Protein AF-A0A0R3Q5T1-F1 (afdb_monomer_lite)

Secondary structure (DSSP, 8-state):
-EEEEEESSPPPTT-TT---------TTSTT-S-TT-----THHHHSS--------TT----EEEEEEEE----PPTT----EEEEEEEEETTEE-TT-EEEEETTEEEEESEEE----TT-SS----EEEEEE--TTS-S-EEEEEEEEE--SS-----PPPPSEEEEEEEEETTEEPPSEEEE---EEP--

Foldseek 3Di:
DKKFKDDQADQDPPQPLADDDDDCPDPPPPPDDCNDPPPPLCLVVPDDDPDDPPPDNPNRFPKMKMWPFKDQQPDDVPDFQFKKKKKAKAAPVGTDAQQKWDQDSVGIDTGRIDIFHTDHNHNIDGGRDMIIGTDDSPGDQWMKIKIFMFRDDPDPPPPDGDGGQKIWMDTQGDPNHGDDGTMDDIDIGGDDD

Sequence (193 aa):
LCIRVARIAPIEQTSSTLKKYVDPGPSHLWPRQPYAAAVLDLSNVIGESHGVKILTTDDIRNDLYVTLLQGDLHGGKGSDKNIEVRITVVDAKGIVENSIVVITADGIRWSTTYQSLVFYHDDKPKWNESIKVQIPENIDQNIHLRMTFHHKKTSDKTKQEKGPFALSFVRIMEDATLIRDGLHELLIYKVIV

Radius of gyration: 18.53 Å; chains: 1; bounding box: 40×44×55 Å

Organism: NCBI:txid42155

InterPro domains:
  IPR026791 Dedicator of cytokinesis [PTHR45653] (54-191)
  IPR027007 C2 DOCK-type domain [PF14429] (59-190)
  IPR027007 C2 DOCK-type domain [PS51650] (61-193)
  IPR035892 C2 domain superfamily [G3DSA:2.60.40.150] (61-192)
  IPR035892 C2 domain superfamily [SSF49562] (82-154)

pLDDT: mean 75.4, std 21.68, range [35.0, 98.31]

Structure (mmCIF, N/CA/C/O backbone):
data_AF-A0A0R3Q5T1-F1
#
_entry.id   AF-A0A0R3Q5T1-F1
#
loop_
_atom_site.group_PDB
_atom_site.id
_atom_site.type_symbol
_atom_site.label_atom_id
_atom_site.label_alt_id
_atom_site.label_comp_id
_atom_site.label_asym_id
_atom_site.label_entity_id
_atom_site.label_seq_id
_atom_site.pdbx_PDB_ins_code
_atom_site.Cartn_x
_atom_site.Cartn_y
_atom_site.Cartn_z
_atom_site.occupancy
_atom_site.B_iso_or_equiv
_atom_site.auth_seq_id
_atom_site.auth_comp_id
_atom_site.auth_asym_id
_atom_site.auth_atom_id
_atom_site.pdbx_PDB_model_num
ATOM 1 N N . LEU A 1 1 ? -0.670 -7.358 -7.544 1.00 95.31 1 LEU A N 1
ATOM 2 C CA . LEU A 1 1 ? 0.097 -6.985 -6.328 1.00 95.31 1 LEU A CA 1
ATOM 3 C C . LEU A 1 1 ? -0.347 -7.904 -5.201 1.00 95.31 1 LEU A C 1
ATOM 5 O O . LEU A 1 1 ? -1.544 -8.079 -5.050 1.00 95.31 1 LEU A O 1
ATOM 9 N N . CYS A 1 2 ? 0.565 -8.492 -4.434 1.00 96.31 2 CYS A N 1
ATOM 10 C CA . CYS A 1 2 ? 0.214 -9.320 -3.281 1.00 96.31 2 CYS A CA 1
ATOM 11 C C . CYS A 1 2 ? 0.600 -8.601 -1.985 1.00 96.31 2 CYS A C 1
ATOM 13 O O . CYS A 1 2 ? 1.738 -8.144 -1.840 1.00 96.31 2 CYS A O 1
ATOM 15 N N . ILE A 1 3 ? -0.347 -8.514 -1.053 1.00 96.88 3 ILE A N 1
ATOM 16 C CA . ILE A 1 3 ? -0.112 -8.028 0.307 1.00 96.88 3 ILE A CA 1
ATOM 17 C C . ILE A 1 3 ? -0.613 -9.053 1.323 1.00 96.88 3 ILE A C 1
ATOM 19 O O . ILE A 1 3 ? -1.448 -9.903 1.013 1.00 96.88 3 ILE A O 1
ATOM 23 N N . ARG A 1 4 ? -0.140 -8.942 2.561 1.00 95.00 4 ARG A N 1
ATOM 24 C CA . ARG A 1 4 ? -0.710 -9.643 3.712 1.00 95.00 4 ARG A CA 1
ATOM 25 C C . ARG A 1 4 ? -1.179 -8.633 4.739 1.00 95.00 4 ARG A C 1
ATOM 27 O O . ARG A 1 4 ? -0.460 -7.679 5.015 1.00 95.00 4 ARG A O 1
ATOM 34 N N . VAL A 1 5 ? -2.337 -8.885 5.327 1.00 91.75 5 VAL A N 1
ATOM 35 C CA . VAL A 1 5 ? -2.890 -8.073 6.407 1.00 91.75 5 VAL A CA 1
ATOM 36 C C . VAL A 1 5 ? -2.992 -8.898 7.686 1.00 91.75 5 VAL A C 1
ATOM 38 O O . VAL A 1 5 ? -3.346 -10.077 7.630 1.00 91.75 5 VAL A O 1
ATOM 41 N N . ALA A 1 6 ? -2.644 -8.292 8.820 1.00 86.06 6 ALA A N 1
ATOM 42 C CA . ALA A 1 6 ? -2.763 -8.901 10.140 1.00 86.06 6 ALA A CA 1
ATOM 43 C C . ALA A 1 6 ? -3.104 -7.860 11.218 1.00 86.06 6 ALA A C 1
ATOM 45 O O . ALA A 1 6 ? -2.533 -6.768 11.246 1.00 86.06 6 ALA A O 1
ATOM 46 N N . ARG A 1 7 ? -3.995 -8.223 12.143 1.00 77.31 7 ARG A N 1
ATOM 47 C CA . ARG A 1 7 ? -4.312 -7.462 13.363 1.00 77.31 7 ARG A CA 1
ATOM 48 C C . ARG A 1 7 ? -3.504 -7.992 14.552 1.00 77.31 7 ARG A C 1
ATOM 50 O O . ARG A 1 7 ? -3.293 -9.198 14.658 1.00 77.31 7 ARG A O 1
ATOM 57 N N . ILE A 1 8 ? -3.061 -7.107 15.452 1.00 56.69 8 ILE A N 1
ATOM 58 C CA . ILE A 1 8 ? -2.282 -7.499 16.649 1.00 56.69 8 ILE A CA 1
ATOM 59 C C . ILE A 1 8 ? -3.133 -7.622 17.922 1.00 56.69 8 ILE A C 1
ATOM 61 O O . ILE A 1 8 ? -2.746 -8.369 18.817 1.00 56.69 8 ILE A O 1
ATOM 65 N N . ALA A 1 9 ? -4.303 -6.983 18.004 1.00 49.00 9 ALA A N 1
ATOM 66 C CA . ALA A 1 9 ? -5.149 -7.042 19.198 1.00 49.00 9 ALA A CA 1
ATOM 67 C C . ALA A 1 9 ? -6.624 -7.350 18.872 1.00 49.00 9 ALA A C 1
ATOM 69 O O . ALA A 1 9 ? -7.106 -6.980 17.794 1.00 49.00 9 ALA A O 1
ATOM 70 N N . PRO A 1 10 ? -7.363 -8.013 19.786 1.00 43.28 10 PRO A N 1
ATOM 71 C CA . PRO A 1 10 ? -8.816 -8.094 19.706 1.00 43.28 10 PRO A CA 1
ATOM 72 C C . PRO A 1 10 ? -9.405 -6.682 19.769 1.00 43.28 10 PRO A C 1
ATOM 74 O O . PRO A 1 10 ? -9.108 -5.921 20.681 1.00 43.28 10 PRO A O 1
ATOM 77 N N . ILE A 1 11 ? -10.262 -6.338 18.812 1.00 48.59 11 ILE A N 1
ATOM 78 C CA . ILE A 1 11 ? -11.017 -5.081 18.836 1.00 48.59 11 ILE A CA 1
ATOM 79 C C . ILE A 1 11 ? -12.000 -5.139 20.022 1.00 48.59 11 ILE A C 1
ATOM 81 O O . ILE A 1 11 ? -12.820 -6.069 20.102 1.00 48.59 11 ILE A O 1
ATOM 85 N N . GLU A 1 12 ? -11.926 -4.180 20.953 1.00 45.09 12 GLU A N 1
ATOM 86 C CA . GLU A 1 12 ? -12.869 -4.096 22.077 1.00 45.09 12 GLU A CA 1
ATOM 87 C C . GLU A 1 12 ? -14.323 -3.910 21.607 1.00 45.09 12 GLU A C 1
ATOM 89 O O . GLU A 1 12 ? -14.601 -3.385 20.531 1.00 45.09 12 GLU A O 1
ATOM 94 N N . GLN A 1 13 ? -15.278 -4.355 22.436 1.00 41.34 13 GLN A N 1
ATOM 95 C CA . GLN A 1 13 ? -16.728 -4.222 22.195 1.00 41.34 13 GLN A CA 1
ATOM 96 C C . GLN A 1 13 ? -17.220 -2.763 22.173 1.00 41.34 13 GLN A C 1
ATOM 98 O O . GLN A 1 13 ? -18.316 -2.504 21.685 1.00 41.34 13 GLN A O 1
ATOM 103 N N . THR A 1 14 ? -16.420 -1.841 22.700 1.00 42.59 14 THR A N 1
ATOM 104 C CA . THR A 1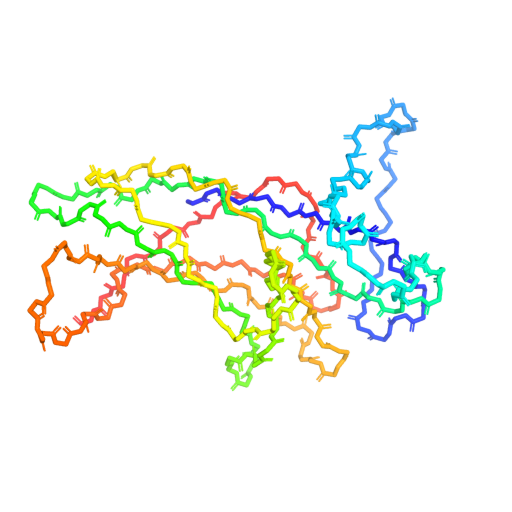 14 ? -16.712 -0.416 22.905 1.00 42.59 14 THR A CA 1
ATOM 105 C C . THR A 1 14 ? -16.088 0.487 21.841 1.00 42.59 14 THR A C 1
ATOM 107 O O . THR A 1 14 ? -16.340 1.690 21.865 1.00 42.59 14 THR A O 1
ATOM 110 N N . SER A 1 15 ? -15.297 -0.059 20.904 1.00 46.16 15 SER A N 1
ATOM 111 C CA . SER A 1 15 ? -14.701 0.733 19.824 1.00 46.16 15 SER A CA 1
ATOM 112 C C . SER A 1 15 ? -15.804 1.353 18.968 1.00 46.16 15 SER A C 1
ATOM 114 O O . SER A 1 15 ? -16.527 0.656 18.255 1.00 46.16 15 SER A O 1
ATOM 116 N N . SER A 1 16 ? -15.931 2.679 19.029 1.00 47.56 16 SER A N 1
ATOM 117 C CA . SER A 1 16 ? -16.881 3.445 18.213 1.00 47.56 16 SER A CA 1
ATOM 118 C C . SER A 1 16 ? -16.559 3.363 16.718 1.00 47.56 16 SER A C 1
ATOM 120 O O . SER A 1 16 ? -17.421 3.631 15.880 1.00 47.56 16 SER A O 1
ATOM 122 N N . THR A 1 17 ? -15.327 2.968 16.383 1.00 46.38 17 THR A N 1
ATOM 123 C CA . THR A 1 17 ? -14.816 2.885 15.018 1.00 46.38 17 THR A CA 1
ATOM 124 C C . THR A 1 17 ? -15.169 1.562 14.329 1.00 46.38 17 THR A C 1
ATOM 126 O O . THR A 1 17 ? -15.125 1.522 13.103 1.00 46.38 17 THR A O 1
ATOM 129 N N . LEU A 1 18 ? -15.502 0.478 15.058 1.00 53.12 18 LEU A N 1
ATOM 130 C CA . LEU A 1 18 ? -15.552 -0.878 14.485 1.00 53.12 18 LEU A CA 1
ATOM 131 C C . LEU A 1 18 ? -16.762 -1.737 14.905 1.00 53.12 18 LEU A C 1
ATOM 133 O O . LEU A 1 18 ? -17.022 -1.947 16.086 1.00 53.12 18 LEU A O 1
ATOM 137 N N . LYS A 1 19 ? -17.452 -2.346 13.929 1.00 47.81 19 LYS A N 1
ATOM 138 C CA . LYS A 1 19 ? -18.451 -3.409 14.132 1.00 47.81 19 LYS A CA 1
ATOM 139 C C . LYS A 1 19 ? -17.784 -4.785 14.030 1.00 47.81 19 LYS A C 1
ATOM 141 O O . LYS A 1 19 ? -17.039 -5.072 13.096 1.00 47.81 19 LYS A O 1
ATOM 146 N N . LYS A 1 20 ? -18.050 -5.665 15.002 1.00 48.12 20 LYS A N 1
ATOM 147 C CA . LYS A 1 20 ? -17.452 -7.010 15.060 1.00 48.12 20 LYS A CA 1
ATOM 148 C C . LYS A 1 20 ? -17.993 -7.925 13.960 1.00 48.12 20 LYS A C 1
ATOM 150 O O . LYS A 1 20 ? -19.198 -8.133 13.877 1.00 48.12 20 LYS A O 1
ATOM 155 N N . TYR A 1 21 ? -17.089 -8.585 13.234 1.00 41.19 21 TYR A N 1
ATOM 156 C CA . TYR A 1 21 ? -17.367 -9.883 12.620 1.00 41.19 21 TYR A CA 1
ATOM 157 C C . TYR A 1 21 ? -16.774 -10.960 13.533 1.00 41.19 21 TYR A C 1
ATOM 159 O O . TYR A 1 21 ? -15.555 -11.059 13.681 1.00 41.19 21 TYR A O 1
ATOM 167 N N . VAL A 1 22 ? -17.638 -11.717 14.209 1.00 41.19 22 VAL A N 1
ATOM 168 C CA . VAL A 1 22 ? -17.238 -12.938 14.913 1.00 41.19 22 VAL A CA 1
ATOM 169 C C . VAL A 1 22 ? -17.210 -14.029 13.854 1.00 41.19 22 VAL A C 1
ATOM 171 O O . VAL A 1 22 ? -18.263 -14.442 13.384 1.00 41.19 22 VAL A O 1
ATOM 174 N N . ASP A 1 23 ? -16.020 -14.448 13.437 1.00 43.72 23 ASP A N 1
ATOM 175 C CA . ASP A 1 23 ? -15.869 -15.618 12.575 1.00 43.72 23 ASP A CA 1
ATOM 176 C C . ASP A 1 23 ? -15.795 -16.859 13.483 1.00 43.72 23 ASP A C 1
ATOM 178 O O . ASP A 1 23 ? -14.831 -16.984 14.248 1.00 43.72 23 ASP A O 1
ATOM 182 N N . PRO A 1 24 ? -16.795 -17.763 13.488 1.00 41.06 24 PRO A N 1
ATOM 183 C CA . PRO A 1 24 ? -16.724 -19.013 14.234 1.00 41.06 24 PRO A CA 1
ATOM 184 C C . PRO A 1 24 ? -15.823 -19.995 13.470 1.00 41.06 24 PRO A C 1
ATOM 186 O O . PRO A 1 24 ? -16.269 -21.017 12.951 1.00 41.06 24 PRO A O 1
ATOM 189 N N . GLY A 1 25 ? -14.536 -19.666 13.356 1.00 46.16 25 GLY A N 1
ATOM 190 C CA . GLY A 1 25 ? -13.543 -20.544 12.752 1.00 46.16 25 GLY A CA 1
ATOM 191 C C . GLY A 1 25 ? -13.378 -21.831 13.577 1.00 46.16 25 GLY A C 1
ATOM 192 O O . GLY A 1 25 ? -13.433 -21.781 14.810 1.00 46.16 25 GLY A O 1
ATOM 193 N N . PRO A 1 26 ? -13.163 -22.993 12.934 1.00 42.75 26 PRO A N 1
ATOM 194 C CA . PRO A 1 26 ? -13.153 -24.286 13.608 1.00 42.75 26 PRO A CA 1
ATOM 195 C C . PRO A 1 26 ? -12.080 -24.352 14.705 1.00 42.75 26 PRO A C 1
ATOM 197 O O . PRO A 1 26 ? -10.924 -23.975 14.504 1.00 42.75 26 PRO A O 1
ATOM 200 N N . SER A 1 27 ? -12.472 -24.887 15.862 1.00 50.00 27 SER A N 1
ATOM 201 C CA . SER A 1 27 ? -11.716 -24.918 17.126 1.00 50.00 27 SER A CA 1
ATOM 202 C C . SER A 1 27 ? -10.343 -25.606 17.068 1.00 50.00 27 SER A C 1
ATOM 204 O O . SER A 1 27 ? -9.550 -25.462 17.992 1.00 50.00 27 SER A O 1
ATOM 206 N N . HIS A 1 28 ? -10.027 -26.329 15.990 1.00 49.62 28 HIS A N 1
ATOM 207 C CA . HIS A 1 28 ? -8.789 -27.104 15.854 1.00 49.62 28 HIS A CA 1
ATOM 208 C C . HIS A 1 28 ? -7.648 -26.377 15.111 1.00 49.62 28 HIS A C 1
ATOM 210 O O . HIS A 1 28 ? -6.563 -26.938 14.981 1.00 49.62 28 HIS A O 1
ATOM 216 N N . LEU A 1 29 ? -7.856 -25.143 14.631 1.00 43.41 29 LEU A N 1
ATOM 217 C CA . LEU A 1 29 ? -6.815 -24.324 13.970 1.00 43.41 29 LEU A CA 1
ATOM 218 C C . LEU A 1 29 ? -6.276 -23.181 14.851 1.00 43.41 29 LEU A C 1
ATOM 220 O O . LEU A 1 29 ? -5.526 -22.317 14.392 1.00 43.41 29 LEU A O 1
ATOM 224 N N . TRP A 1 30 ? -6.642 -23.193 16.131 1.00 44.91 30 TRP A N 1
ATOM 225 C CA . TRP A 1 30 ? -6.243 -22.221 17.142 1.00 44.91 30 TRP A CA 1
ATOM 226 C C . TRP A 1 30 ? -4.915 -22.665 17.791 1.00 44.91 30 TRP A C 1
ATOM 228 O O . TRP A 1 30 ? -4.904 -22.990 18.975 1.00 44.91 30 TRP A O 1
ATOM 238 N N . PRO A 1 31 ? -3.811 -22.853 17.036 1.00 43.84 31 PRO A N 1
ATOM 239 C CA . PRO A 1 31 ? -2.733 -21.867 17.151 1.00 43.84 31 PRO A CA 1
ATOM 240 C C . PRO A 1 31 ? -1.800 -21.869 15.922 1.00 43.84 31 PRO A C 1
ATOM 242 O O . PRO A 1 31 ? -0.731 -22.479 15.938 1.00 43.84 31 PRO A O 1
ATOM 245 N N . ARG A 1 32 ? -2.164 -21.188 14.832 1.00 35.00 32 ARG A N 1
ATOM 246 C CA . ARG A 1 32 ? -1.185 -20.801 13.788 1.00 35.00 32 ARG A CA 1
ATOM 247 C C . ARG A 1 32 ? -1.351 -19.378 13.273 1.00 35.00 32 ARG A C 1
ATOM 249 O O . ARG A 1 32 ? -0.799 -19.029 12.234 1.00 35.00 32 ARG A O 1
ATOM 256 N N . GLN A 1 33 ? -2.055 -18.533 14.016 1.00 35.25 33 GLN A N 1
ATOM 257 C CA . GLN A 1 33 ? -1.860 -17.101 13.860 1.00 35.25 33 GLN A CA 1
ATOM 258 C C . GLN A 1 33 ? -0.560 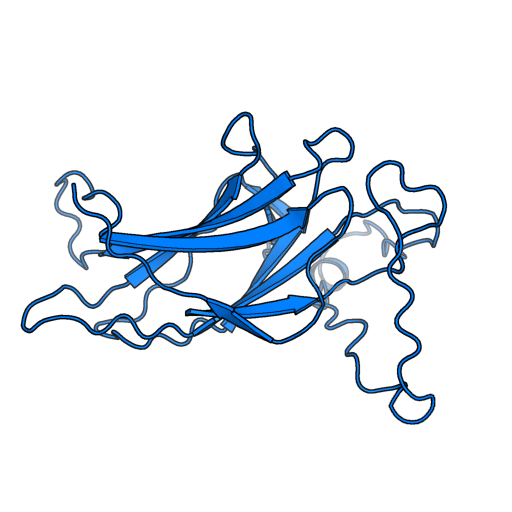-16.749 14.587 1.00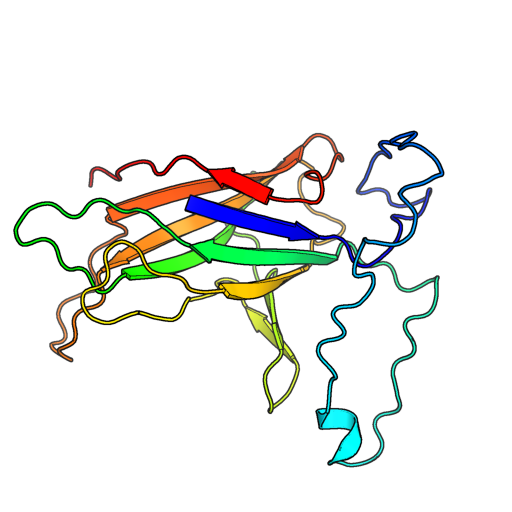 35.25 33 GLN A C 1
ATOM 260 O O . GLN A 1 33 ? -0.468 -17.022 15.785 1.00 35.25 33 GLN A O 1
ATOM 265 N N . PRO A 1 34 ? 0.458 -16.187 13.912 1.00 35.06 34 PRO A N 1
ATOM 266 C CA . PRO A 1 34 ? 1.566 -15.546 14.595 1.00 35.06 34 PRO A CA 1
ATOM 267 C C . PRO A 1 34 ? 1.013 -14.272 15.242 1.00 35.06 34 PRO A C 1
ATOM 269 O O . PRO A 1 34 ? 1.230 -13.163 14.761 1.00 35.06 34 PRO A O 1
ATOM 272 N N . TYR A 1 35 ? 0.238 -14.433 16.316 1.00 38.22 35 TYR A N 1
ATOM 273 C CA . TYR A 1 35 ? 0.082 -13.391 17.310 1.00 38.22 35 TYR A CA 1
ATOM 274 C C . TYR A 1 35 ? 1.504 -13.081 17.758 1.00 38.22 35 TYR A C 1
ATOM 276 O O . TYR A 1 35 ? 2.180 -13.942 18.312 1.00 38.22 35 TYR A O 1
ATOM 284 N N . ALA A 1 36 ? 1.980 -11.894 17.407 1.00 39.53 36 ALA A N 1
ATOM 285 C CA . ALA A 1 36 ? 3.363 -11.481 17.562 1.00 39.53 36 ALA A CA 1
ATOM 286 C C . ALA A 1 36 ? 4.363 -12.222 16.648 1.00 39.53 36 ALA A C 1
ATOM 288 O O . ALA A 1 36 ? 5.231 -12.966 17.097 1.00 39.53 36 ALA A O 1
ATOM 289 N N . ALA A 1 37 ? 4.436 -11.803 15.381 1.00 37.16 37 ALA A N 1
ATOM 290 C CA . ALA A 1 37 ? 5.745 -11.295 14.977 1.00 37.16 37 ALA A CA 1
ATOM 291 C C . ALA A 1 37 ? 5.987 -10.037 15.824 1.00 37.16 37 ALA A C 1
ATOM 293 O O . ALA A 1 37 ? 5.689 -8.921 15.403 1.00 37.16 37 ALA A O 1
ATOM 294 N N . ALA A 1 38 ? 6.430 -10.227 17.070 1.00 39.19 38 ALA A N 1
ATOM 295 C CA . ALA A 1 38 ? 7.123 -9.165 17.759 1.00 39.19 38 ALA A CA 1
ATOM 296 C C . ALA A 1 38 ? 8.294 -8.854 16.835 1.00 39.19 38 ALA A C 1
ATOM 298 O O . ALA A 1 38 ? 9.212 -9.660 16.686 1.00 39.19 38 ALA A O 1
ATOM 299 N N . VAL A 1 39 ? 8.246 -7.708 16.160 1.00 39.47 39 VAL A N 1
ATOM 300 C CA . VAL A 1 39 ? 9.502 -7.026 15.894 1.00 39.47 39 VAL A CA 1
ATOM 301 C C . VAL A 1 39 ? 10.074 -6.854 17.292 1.00 39.47 39 VAL A C 1
ATOM 303 O O . VAL A 1 39 ? 9.514 -6.107 18.093 1.00 39.47 39 VAL A O 1
ATOM 306 N N . LEU A 1 40 ? 11.053 -7.693 17.641 1.00 42.28 40 LEU A N 1
ATOM 307 C CA . LEU A 1 40 ? 11.789 -7.551 18.883 1.00 42.28 40 LEU A CA 1
ATOM 308 C C . LEU A 1 40 ? 12.388 -6.158 18.809 1.00 42.28 40 LEU A C 1
ATOM 310 O O . LEU A 1 40 ? 13.319 -5.907 18.046 1.00 42.28 40 LEU A O 1
ATOM 314 N N . ASP A 1 41 ? 11.775 -5.246 19.549 1.00 43.28 41 ASP A N 1
ATOM 315 C CA . ASP A 1 41 ? 12.302 -3.926 19.793 1.00 43.28 41 ASP A CA 1
ATOM 316 C C . ASP A 1 41 ? 13.548 -4.099 20.667 1.00 43.28 41 ASP A C 1
ATOM 318 O O . ASP A 1 41 ? 13.501 -4.049 21.897 1.00 43.28 41 ASP A O 1
ATOM 322 N N . LEU A 1 42 ? 14.665 -4.421 20.011 1.00 39.47 42 LEU A N 1
ATOM 323 C CA . LEU A 1 42 ? 15.967 -4.561 20.650 1.00 39.47 42 LEU A CA 1
ATOM 324 C C . LEU A 1 42 ? 16.527 -3.200 21.082 1.00 39.47 42 LEU A C 1
ATOM 326 O O . LEU A 1 42 ? 17.516 -3.179 21.807 1.00 39.47 42 LEU A O 1
ATOM 330 N N . SER A 1 43 ? 15.886 -2.077 20.729 1.00 45.12 43 SER A N 1
ATOM 331 C CA . SER A 1 43 ? 16.230 -0.748 21.261 1.00 45.12 43 SER A CA 1
ATOM 332 C C . SER A 1 43 ? 16.159 -0.736 22.791 1.00 45.12 43 SER A C 1
ATOM 334 O O . SER A 1 43 ? 17.002 -0.132 23.446 1.00 45.12 43 SER A O 1
ATOM 336 N N . ASN A 1 44 ? 15.232 -1.510 23.366 1.00 42.66 44 ASN A N 1
ATOM 337 C CA . ASN A 1 44 ? 15.069 -1.660 24.815 1.00 42.66 44 ASN A CA 1
ATOM 338 C C . ASN A 1 44 ? 16.158 -2.525 25.477 1.00 42.66 44 ASN A C 1
ATOM 340 O O . ASN A 1 44 ? 16.210 -2.613 26.702 1.00 42.66 44 ASN A O 1
ATOM 344 N N . VAL A 1 45 ? 17.010 -3.196 24.692 1.00 43.31 45 VAL A N 1
ATOM 345 C CA . VAL A 1 45 ? 18.111 -4.034 25.198 1.00 43.31 45 VAL A CA 1
ATOM 346 C C . VAL A 1 45 ? 19.425 -3.247 25.281 1.00 43.31 45 VAL A C 1
ATOM 348 O O . VAL A 1 45 ? 20.316 -3.652 26.024 1.00 43.31 45 VAL A O 1
ATOM 351 N N . ILE A 1 46 ? 19.564 -2.122 24.562 1.00 44.94 46 ILE A N 1
ATOM 352 C CA . ILE A 1 46 ? 20.869 -1.450 24.382 1.00 44.94 46 ILE A CA 1
ATOM 353 C C . ILE A 1 46 ? 20.871 0.049 24.751 1.00 44.94 46 ILE A C 1
ATOM 355 O O . ILE A 1 46 ? 21.876 0.722 24.545 1.00 44.94 46 ILE A O 1
ATOM 359 N N . GLY A 1 47 ? 19.819 0.602 25.356 1.00 38.66 47 GLY A N 1
ATOM 360 C CA . GLY A 1 47 ? 19.844 2.006 25.781 1.00 38.66 47 GLY A CA 1
ATOM 361 C C . GLY A 1 47 ? 18.861 2.317 26.899 1.00 38.66 47 GLY A C 1
ATOM 362 O O . GLY A 1 47 ? 17.682 2.020 26.780 1.00 38.66 47 GLY A O 1
ATOM 363 N N . GLU A 1 48 ? 19.394 2.872 27.988 1.00 40.72 48 GLU A N 1
ATOM 364 C CA . GLU A 1 48 ? 18.734 3.527 29.128 1.00 40.72 48 GLU A CA 1
ATOM 365 C C . GLU A 1 48 ? 17.196 3.432 29.225 1.00 40.72 48 GLU A C 1
ATOM 367 O O . GLU A 1 48 ? 16.450 4.174 28.596 1.00 40.72 48 GLU A O 1
ATOM 372 N N . SER A 1 49 ? 16.747 2.531 30.108 1.00 45.44 49 SER A N 1
ATOM 373 C CA . SER A 1 49 ? 15.578 2.631 31.003 1.00 45.44 49 SER A CA 1
ATOM 374 C C . SER A 1 49 ? 14.371 3.499 30.598 1.00 45.44 49 SER A C 1
ATOM 376 O O . SER A 1 49 ? 13.821 4.215 31.436 1.00 45.44 49 SER A O 1
ATOM 378 N N . HIS A 1 50 ? 13.859 3.366 29.380 1.00 42.41 50 HIS A N 1
ATOM 379 C CA . HIS A 1 50 ? 12.441 3.597 29.118 1.00 42.41 50 HIS A CA 1
ATOM 380 C C . HIS A 1 50 ? 11.770 2.225 29.102 1.00 42.41 50 HIS A C 1
ATOM 382 O O . HIS A 1 50 ? 11.965 1.431 28.191 1.00 42.41 50 HIS A O 1
ATOM 388 N N . GLY A 1 51 ? 11.103 1.902 30.214 1.00 39.56 51 GLY A N 1
ATOM 389 C CA . GLY A 1 51 ? 10.649 0.554 30.543 1.00 39.56 51 GLY A CA 1
ATOM 390 C C . GLY A 1 51 ? 9.880 -0.144 29.424 1.00 39.56 51 GLY A C 1
ATOM 391 O O . GLY A 1 51 ? 9.192 0.489 28.627 1.00 39.56 51 GLY A O 1
ATOM 392 N N . VAL A 1 52 ? 9.972 -1.477 29.420 1.00 40.69 52 VAL A N 1
ATOM 393 C CA . VAL A 1 52 ? 9.125 -2.380 28.634 1.00 40.69 52 VAL A CA 1
ATOM 394 C C . VAL A 1 52 ? 7.681 -1.871 28.680 1.00 40.69 52 VAL A C 1
ATOM 396 O O . VAL A 1 52 ? 7.015 -2.008 29.708 1.00 40.69 52 VAL A O 1
ATOM 399 N N . LYS A 1 53 ? 7.179 -1.277 27.586 1.00 39.50 53 LYS A N 1
ATOM 400 C CA . LYS A 1 53 ? 5.748 -0.977 27.476 1.00 39.50 53 LYS A CA 1
ATOM 401 C C . LYS A 1 53 ? 5.039 -2.305 27.254 1.00 39.50 53 LYS A C 1
ATOM 403 O O . LYS A 1 53 ? 4.851 -2.754 26.125 1.00 39.50 53 LYS A O 1
ATOM 408 N N . ILE A 1 54 ? 4.677 -2.949 28.359 1.00 45.22 54 ILE A N 1
ATOM 409 C CA . ILE A 1 54 ? 3.716 -4.045 28.357 1.00 45.22 54 ILE A CA 1
ATOM 410 C C . ILE A 1 54 ? 2.448 -3.466 27.731 1.00 45.22 54 ILE A C 1
ATOM 412 O O . ILE A 1 54 ? 1.904 -2.480 28.227 1.00 45.22 54 ILE A O 1
ATOM 416 N N . LEU A 1 55 ? 2.019 -4.025 26.601 1.00 43.25 55 LEU A N 1
ATOM 417 C CA . LEU A 1 55 ? 0.745 -3.654 26.002 1.00 43.25 55 LEU A CA 1
ATOM 418 C C . LEU A 1 55 ? -0.341 -4.138 26.966 1.00 43.25 55 LEU A C 1
ATOM 420 O O . LEU A 1 55 ? -0.584 -5.339 27.072 1.00 43.25 55 LEU A O 1
ATOM 424 N N . THR A 1 56 ? -0.913 -3.220 27.738 1.00 45.41 56 THR A N 1
ATOM 425 C CA . THR A 1 56 ? -2.044 -3.518 28.614 1.00 45.41 56 THR A CA 1
ATOM 426 C C . THR A 1 56 ? -3.295 -3.715 27.761 1.00 45.41 56 THR A C 1
ATOM 428 O O . THR A 1 56 ? -3.399 -3.190 26.653 1.00 45.41 56 THR A O 1
ATOM 431 N N . THR A 1 57 ? -4.248 -4.499 28.260 1.00 43.88 57 THR A N 1
ATOM 432 C CA . THR A 1 57 ? -5.523 -4.804 27.583 1.00 43.88 57 THR A CA 1
ATOM 433 C C . THR A 1 57 ? -6.364 -3.568 27.260 1.00 43.88 57 THR A C 1
ATOM 435 O O . THR A 1 57 ? -7.253 -3.654 26.424 1.00 43.88 57 THR A O 1
ATOM 438 N N . ASP A 1 58 ? -6.034 -2.432 27.875 1.00 39.62 58 ASP A N 1
ATOM 439 C CA . ASP A 1 58 ? -6.772 -1.169 27.802 1.00 39.62 58 ASP A CA 1
ATOM 440 C C . ASP A 1 58 ? -6.180 -0.194 26.760 1.00 39.62 58 ASP A C 1
ATOM 442 O O . ASP A 1 58 ? -6.640 0.936 26.606 1.00 39.62 58 ASP A O 1
ATOM 446 N N . ASP A 1 59 ? -5.116 -0.596 26.059 1.00 47.16 59 ASP A N 1
ATOM 447 C CA . ASP A 1 59 ? -4.389 0.250 25.110 1.00 47.16 59 ASP A CA 1
ATOM 448 C C . ASP A 1 59 ? -5.123 0.225 23.748 1.00 47.16 59 ASP A C 1
ATOM 450 O O . ASP A 1 59 ? -4.838 -0.605 22.880 1.00 47.16 59 ASP A O 1
ATOM 454 N N . ILE A 1 60 ? -6.104 1.121 23.585 1.00 47.56 60 ILE A N 1
ATOM 455 C CA . ILE A 1 60 ? -6.947 1.292 22.385 1.00 47.56 60 ILE A CA 1
ATOM 456 C C . ILE A 1 60 ? -6.060 1.432 21.144 1.00 47.56 60 ILE A C 1
ATOM 458 O O . ILE A 1 60 ? -5.426 2.466 20.930 1.00 47.56 60 ILE A O 1
ATOM 462 N N . ARG A 1 61 ? -5.981 0.393 20.306 1.00 60.00 61 ARG A N 1
ATOM 463 C CA . ARG A 1 61 ? -5.175 0.444 19.081 1.00 60.00 61 ARG A CA 1
ATOM 464 C C . ARG A 1 61 ? -5.879 -0.211 17.910 1.00 60.00 61 ARG A C 1
ATOM 466 O O . ARG A 1 61 ? -5.858 -1.430 17.750 1.00 60.00 61 ARG A O 1
ATOM 473 N N . ASN A 1 62 ? -6.417 0.628 17.027 1.00 72.12 62 ASN A N 1
ATOM 474 C CA . ASN A 1 62 ? -6.801 0.240 15.671 1.00 72.12 62 ASN A CA 1
ATOM 475 C C . ASN A 1 62 ? -5.538 0.128 14.787 1.00 72.12 62 ASN A C 1
ATOM 477 O O . ASN A 1 62 ? -5.393 0.827 13.782 1.00 72.12 62 ASN A O 1
ATOM 481 N N . ASP A 1 63 ? -4.595 -0.722 15.203 1.00 81.12 63 ASP A N 1
ATOM 482 C CA . ASP A 1 63 ? -3.349 -0.978 14.483 1.00 81.12 63 ASP A CA 1
ATOM 483 C C . ASP A 1 63 ? -3.564 -2.117 13.475 1.00 81.12 63 ASP A C 1
ATOM 485 O O . ASP A 1 63 ? -3.960 -3.232 13.831 1.00 81.12 63 ASP A O 1
ATOM 489 N N . LEU A 1 64 ? -3.251 -1.848 12.210 1.00 87.25 64 LEU A N 1
ATOM 490 C CA . LEU A 1 64 ? -3.281 -2.813 11.120 1.00 87.25 64 LEU A CA 1
ATOM 491 C C . LEU A 1 64 ? -1.867 -3.008 10.581 1.00 87.25 64 LEU A C 1
ATOM 493 O O . LEU A 1 64 ? -1.222 -2.055 10.151 1.00 87.25 64 LEU A O 1
ATOM 497 N N . TYR A 1 65 ? -1.379 -4.242 10.558 1.00 90.38 65 TYR A N 1
ATOM 498 C CA . TYR A 1 65 ? -0.101 -4.549 9.930 1.00 90.38 65 TYR A CA 1
ATOM 499 C C . TYR A 1 65 ? -0.334 -4.946 8.485 1.00 90.38 65 TYR A C 1
ATOM 501 O O . TYR A 1 65 ? -1.148 -5.822 8.190 1.00 90.38 65 TYR A O 1
ATOM 509 N N . VAL A 1 66 ? 0.412 -4.309 7.588 1.00 93.56 66 VAL A N 1
ATOM 510 C CA . VAL A 1 66 ? 0.381 -4.599 6.159 1.00 93.56 66 VAL A CA 1
ATOM 511 C C . VAL A 1 66 ? 1.781 -4.989 5.720 1.00 93.56 66 VAL A C 1
ATOM 513 O O . VAL A 1 66 ? 2.714 -4.197 5.818 1.00 93.56 66 VAL A O 1
ATOM 516 N N . THR A 1 67 ? 1.932 -6.209 5.213 1.00 95.31 67 THR A N 1
ATOM 517 C CA . THR A 1 67 ? 3.153 -6.639 4.531 1.00 95.31 67 THR A CA 1
ATOM 518 C C . THR A 1 67 ? 2.971 -6.483 3.025 1.00 95.31 67 THR A C 1
ATOM 520 O O . THR A 1 67 ? 2.132 -7.160 2.428 1.00 95.31 67 THR A O 1
ATOM 523 N N . LEU A 1 68 ? 3.786 -5.637 2.401 1.00 97.19 68 LEU A N 1
ATOM 524 C CA . LEU A 1 68 ? 3.988 -5.578 0.959 1.00 97.19 68 LEU A CA 1
ATOM 525 C C . LEU A 1 68 ? 4.851 -6.778 0.545 1.00 97.19 68 LEU A C 1
ATOM 527 O O . LEU A 1 68 ? 6.050 -6.798 0.807 1.00 97.19 68 LEU A O 1
ATOM 531 N N . LEU A 1 69 ? 4.248 -7.802 -0.066 1.00 96.88 69 LEU A N 1
ATOM 532 C CA . LEU A 1 69 ? 4.957 -9.047 -0.377 1.00 96.88 69 LEU A CA 1
ATOM 533 C C . LEU A 1 69 ? 5.689 -8.954 -1.712 1.00 96.88 69 LEU A C 1
ATOM 535 O O . LEU A 1 69 ? 6.916 -8.938 -1.747 1.00 96.88 69 LEU A O 1
ATOM 539 N N . GLN A 1 70 ? 4.934 -8.902 -2.809 1.00 96.50 70 GLN A N 1
ATOM 540 C CA . GLN A 1 70 ? 5.488 -8.942 -4.160 1.00 96.50 70 GLN A CA 1
ATOM 541 C C . GLN A 1 70 ? 4.549 -8.320 -5.194 1.00 96.50 70 GLN A C 1
ATOM 543 O O . GLN A 1 70 ? 3.330 -8.258 -5.000 1.00 96.50 70 GLN A O 1
ATOM 548 N N . GLY A 1 71 ? 5.114 -7.878 -6.312 1.00 95.06 71 GLY A N 1
ATOM 549 C CA . GLY A 1 71 ? 4.386 -7.327 -7.452 1.00 95.06 71 GLY A CA 1
ATOM 550 C C . GLY A 1 71 ? 4.687 -8.108 -8.722 1.00 95.06 71 GLY A C 1
ATOM 551 O O . GLY A 1 71 ? 5.753 -8.690 -8.839 1.00 95.06 71 GLY A O 1
ATOM 552 N N . ASP A 1 72 ? 3.752 -8.104 -9.669 1.00 93.44 72 ASP A N 1
ATOM 553 C CA . ASP A 1 72 ? 4.030 -8.455 -11.063 1.00 93.44 72 ASP A CA 1
ATOM 554 C C . ASP A 1 72 ? 3.536 -7.281 -11.901 1.00 93.44 72 ASP A C 1
ATOM 556 O O . ASP A 1 72 ? 2.334 -7.010 -11.956 1.00 93.44 72 ASP A O 1
ATOM 560 N N . LEU A 1 73 ? 4.478 -6.498 -12.418 1.00 89.19 73 LEU A N 1
ATOM 561 C CA . LEU A 1 73 ? 4.203 -5.206 -13.044 1.00 89.19 73 LEU A CA 1
ATOM 562 C C . LEU A 1 73 ? 4.425 -5.229 -14.556 1.00 89.19 73 LEU A C 1
ATOM 564 O O . LEU A 1 73 ? 4.357 -4.166 -15.168 1.00 89.19 73 LEU A O 1
ATOM 568 N N . HIS A 1 74 ? 4.660 -6.425 -15.127 1.00 77.62 74 HIS A N 1
ATOM 569 C CA . HIS A 1 74 ? 4.828 -6.711 -16.556 1.00 77.62 74 HIS A CA 1
ATOM 570 C C . HIS A 1 74 ? 5.322 -5.496 -17.354 1.00 77.62 74 HIS A C 1
ATOM 572 O O . HIS A 1 74 ? 4.561 -4.816 -18.047 1.00 77.62 74 HIS A O 1
ATOM 578 N N . GLY A 1 75 ? 6.616 -5.204 -17.234 1.00 66.25 75 GLY A N 1
ATOM 579 C CA . GLY A 1 75 ? 7.236 -4.117 -17.977 1.00 66.25 75 GLY A CA 1
ATOM 580 C C . GLY A 1 75 ? 7.237 -4.394 -19.482 1.00 66.25 75 GLY A C 1
ATOM 581 O O . GLY A 1 75 ? 7.643 -5.468 -19.930 1.00 66.25 75 GLY A O 1
ATOM 582 N N . GLY A 1 76 ? 6.806 -3.421 -20.288 1.00 64.75 76 GLY A N 1
ATOM 583 C CA . GLY A 1 76 ? 7.024 -3.465 -21.734 1.00 64.75 76 GLY A CA 1
ATOM 584 C C . GLY A 1 76 ? 8.520 -3.434 -22.071 1.00 64.75 76 GLY A C 1
ATOM 585 O O . GLY A 1 76 ? 9.354 -3.008 -21.271 1.00 64.75 76 GLY A O 1
ATOM 586 N N . LYS A 1 77 ? 8.898 -3.854 -23.282 1.00 68.88 77 LYS A N 1
ATOM 587 C CA . LYS A 1 77 ? 10.298 -3.781 -23.730 1.00 68.88 77 LYS A CA 1
ATOM 588 C C . LYS A 1 77 ? 10.799 -2.328 -23.642 1.00 68.88 77 LYS A C 1
ATOM 590 O O . LYS A 1 77 ? 10.278 -1.458 -24.331 1.00 68.88 77 LYS A O 1
ATOM 595 N N . GLY A 1 78 ? 11.801 -2.079 -22.796 1.00 67.50 78 GLY A N 1
ATOM 596 C CA . GLY A 1 78 ? 12.371 -0.745 -22.566 1.00 67.50 78 GLY A CA 1
ATOM 597 C C . GLY A 1 78 ? 11.724 0.078 -21.443 1.00 67.50 78 GLY A C 1
ATOM 598 O O . GLY A 1 78 ? 12.122 1.226 -21.256 1.00 67.50 78 GLY A O 1
ATOM 599 N N . SER A 1 79 ? 10.760 -0.466 -20.688 1.00 71.31 79 SER A N 1
ATOM 600 C CA . SER A 1 79 ? 10.285 0.184 -19.459 1.00 71.31 79 SER A CA 1
ATOM 601 C C . SER A 1 79 ? 11.354 0.133 -18.369 1.00 71.31 79 SER A C 1
ATOM 603 O O . SER A 1 79 ? 12.074 -0.858 -18.250 1.00 71.31 79 SER A O 1
ATOM 605 N N . ASP A 1 80 ? 11.425 1.179 -17.546 1.00 78.44 80 ASP A N 1
ATOM 606 C CA . ASP A 1 80 ? 12.248 1.163 -16.338 1.00 78.44 80 ASP A CA 1
ATOM 607 C C . ASP A 1 80 ? 11.698 0.098 -15.376 1.00 78.44 80 ASP A C 1
ATOM 609 O O . ASP A 1 80 ? 10.487 -0.025 -15.191 1.00 78.44 80 ASP A O 1
ATOM 613 N N . LYS A 1 81 ? 12.585 -0.713 -14.809 1.00 88.31 81 LYS A N 1
ATOM 614 C CA . LYS A 1 81 ? 12.238 -1.832 -13.926 1.00 88.31 81 LYS A CA 1
ATOM 615 C C . LYS A 1 81 ? 12.672 -1.581 -12.483 1.00 88.31 81 LYS A C 1
ATOM 617 O O . LYS A 1 81 ? 12.591 -2.462 -11.646 1.00 88.31 81 LYS A O 1
ATOM 622 N N . ASN A 1 82 ? 13.120 -0.370 -12.179 1.00 92.06 82 ASN A N 1
ATOM 623 C CA . ASN A 1 82 ? 13.402 0.060 -10.820 1.00 92.06 82 ASN A CA 1
ATOM 624 C C . ASN A 1 82 ? 12.112 0.634 -10.230 1.00 92.06 82 ASN A C 1
ATOM 626 O O . ASN A 1 82 ? 11.736 1.772 -10.523 1.00 92.06 82 ASN A O 1
ATOM 630 N N . ILE A 1 83 ? 11.388 -0.176 -9.465 1.00 93.94 83 ILE A N 1
ATOM 631 C CA . ILE A 1 83 ? 10.022 0.140 -9.041 1.00 93.94 83 ILE A CA 1
ATOM 632 C C . ILE A 1 83 ? 9.988 0.445 -7.542 1.00 93.94 83 ILE A C 1
ATOM 634 O O . ILE A 1 83 ? 10.310 -0.412 -6.723 1.00 93.94 83 ILE A O 1
ATOM 638 N N . GLU A 1 84 ? 9.531 1.649 -7.200 1.00 96.31 84 GLU A N 1
ATOM 639 C CA . GLU A 1 84 ? 9.166 2.049 -5.837 1.00 96.31 84 GLU A CA 1
ATOM 640 C C . GLU A 1 84 ? 7.643 1.999 -5.676 1.00 96.31 84 GLU A C 1
ATOM 642 O O . GLU A 1 84 ? 6.897 2.521 -6.514 1.00 96.31 84 GLU A O 1
ATOM 647 N N . VAL A 1 85 ? 7.177 1.413 -4.575 1.00 97.94 85 VAL A N 1
ATOM 648 C CA . VAL A 1 85 ? 5.782 1.483 -4.140 1.00 97.94 85 VAL A CA 1
ATOM 649 C C . VAL A 1 85 ? 5.665 2.553 -3.068 1.00 97.94 85 VAL A C 1
ATOM 651 O O . VAL A 1 85 ? 6.344 2.497 -2.044 1.00 97.94 85 VAL A O 1
ATOM 654 N N . ARG A 1 86 ? 4.760 3.511 -3.279 1.00 97.81 86 ARG A N 1
ATOM 655 C CA . ARG A 1 86 ? 4.369 4.481 -2.253 1.00 97.81 86 ARG A CA 1
ATOM 656 C C . ARG A 1 86 ? 3.012 4.133 -1.686 1.00 97.81 86 ARG A C 1
ATOM 658 O O . ARG A 1 86 ? 2.043 4.080 -2.446 1.00 97.81 86 ARG A O 1
ATOM 665 N N . ILE A 1 87 ? 2.946 3.930 -0.377 1.00 98.00 87 ILE A N 1
ATOM 666 C CA . ILE A 1 87 ? 1.729 3.541 0.336 1.00 98.00 87 ILE A CA 1
ATOM 667 C C . ILE A 1 87 ? 1.226 4.727 1.157 1.00 98.00 87 ILE A C 1
ATOM 669 O O . ILE A 1 87 ? 1.997 5.345 1.885 1.00 98.00 87 ILE A O 1
ATOM 673 N N . THR A 1 88 ? -0.063 5.034 1.038 1.00 97.31 88 THR A N 1
ATOM 674 C CA . THR A 1 88 ? -0.759 6.104 1.773 1.00 97.31 88 THR A CA 1
ATOM 675 C C . THR A 1 88 ? -2.114 5.602 2.248 1.00 97.31 88 THR A C 1
ATOM 677 O O . THR A 1 88 ? -2.746 4.825 1.531 1.00 97.31 88 THR A O 1
ATOM 680 N N . VAL A 1 89 ? -2.579 6.061 3.407 1.00 95.56 89 VAL A N 1
ATOM 681 C CA . VAL A 1 89 ? -3.976 5.874 3.823 1.00 95.56 89 VAL A CA 1
ATOM 682 C C . VAL A 1 89 ? -4.801 7.037 3.287 1.00 95.56 89 VAL A C 1
ATOM 684 O O . VAL A 1 89 ? -4.352 8.184 3.304 1.00 95.56 89 VAL A O 1
ATOM 687 N N . VAL A 1 90 ? -5.981 6.732 2.759 1.00 95.06 90 VAL A N 1
ATOM 688 C CA . VAL A 1 90 ? -6.883 7.703 2.141 1.00 95.06 90 VAL A CA 1
ATOM 689 C C . VAL A 1 90 ? -8.293 7.489 2.680 1.00 95.06 90 VAL A C 1
ATOM 691 O O . VAL A 1 90 ? -8.716 6.345 2.832 1.00 95.06 90 VAL A O 1
ATOM 694 N N . ASP A 1 91 ? -9.002 8.576 2.955 1.00 92.62 91 ASP A N 1
ATOM 695 C CA . ASP A 1 91 ? -10.415 8.604 3.331 1.00 92.62 91 ASP A CA 1
ATOM 696 C C . ASP A 1 91 ? -11.223 9.482 2.350 1.00 92.62 91 ASP A C 1
ATOM 698 O O . ASP A 1 91 ? -10.716 9.920 1.312 1.00 92.62 91 ASP A O 1
ATOM 702 N N . ALA A 1 92 ? -12.488 9.766 2.671 1.00 90.12 92 ALA A N 1
ATOM 703 C CA . ALA A 1 92 ? -13.344 10.639 1.863 1.00 90.12 92 ALA A CA 1
ATOM 704 C C . ALA A 1 92 ? -12.829 12.092 1.730 1.00 90.12 92 ALA A C 1
ATOM 706 O O . ALA A 1 92 ? -13.211 12.793 0.792 1.00 90.12 92 ALA A O 1
ATOM 707 N N . LYS A 1 93 ? -11.976 12.557 2.651 1.00 90.00 93 LYS A N 1
ATOM 708 C CA . LYS A 1 93 ? -11.386 13.907 2.674 1.00 90.00 93 LYS A CA 1
ATOM 709 C C . LYS A 1 93 ? -10.030 13.961 1.969 1.00 90.00 93 LYS A C 1
ATOM 711 O O . LYS A 1 93 ? -9.579 15.047 1.610 1.00 90.00 93 LYS A O 1
ATOM 716 N N . GLY A 1 94 ? -9.389 12.817 1.745 1.00 92.56 94 GLY A N 1
ATOM 717 C CA . GLY A 1 94 ? -8.128 12.709 1.026 1.00 92.56 94 GLY A CA 1
ATOM 718 C C . GLY A 1 94 ? -7.094 11.912 1.806 1.00 92.56 94 GLY A C 1
ATOM 719 O O . GLY A 1 94 ? -7.391 10.864 2.365 1.00 92.56 94 GLY A O 1
ATOM 720 N N . ILE A 1 95 ? -5.838 12.354 1.768 1.00 95.12 95 ILE A N 1
ATOM 721 C CA . ILE A 1 95 ? -4.739 11.636 2.419 1.00 95.12 95 ILE A CA 1
ATOM 722 C C . ILE A 1 95 ? -4.828 11.824 3.934 1.00 95.12 95 ILE A C 1
ATOM 724 O O . ILE A 1 95 ? -4.925 12.947 4.421 1.00 95.12 95 ILE A O 1
ATOM 728 N N . VAL A 1 96 ? -4.718 10.720 4.666 1.00 92.94 96 VAL A N 1
ATOM 729 C CA . VAL A 1 96 ? -4.695 10.709 6.128 1.00 92.94 96 VAL A CA 1
ATOM 730 C C . VAL A 1 96 ? -3.254 10.863 6.594 1.00 92.94 96 VAL A C 1
ATOM 732 O O . VAL A 1 96 ? -2.428 9.956 6.436 1.00 92.94 96 VAL A O 1
ATOM 735 N N . GLU A 1 97 ? -2.945 12.024 7.155 1.00 93.19 97 GLU A N 1
ATOM 736 C CA . GLU A 1 97 ? -1.593 12.355 7.594 1.00 93.19 97 GLU A CA 1
ATOM 737 C C . GLU A 1 97 ? -1.138 11.506 8.785 1.00 93.19 97 GLU A C 1
ATOM 739 O O . GLU A 1 97 ? -1.937 11.143 9.646 1.00 93.19 97 GLU A O 1
ATOM 744 N N . ASN A 1 98 ? 0.163 11.199 8.834 1.00 92.50 98 ASN A N 1
ATOM 745 C CA . ASN A 1 98 ? 0.813 10.501 9.953 1.00 92.50 98 ASN A CA 1
ATOM 746 C C . ASN A 1 98 ? 0.166 9.158 10.354 1.00 92.50 98 ASN A C 1
ATOM 748 O O . ASN A 1 98 ? 0.268 8.726 11.498 1.00 92.50 98 ASN A O 1
ATOM 752 N N . SER A 1 99 ? -0.480 8.484 9.401 1.00 92.12 99 SER A N 1
ATOM 753 C CA . SER A 1 99 ? -1.191 7.214 9.595 1.00 92.12 99 SER A CA 1
ATOM 754 C C . SER A 1 99 ? -0.298 5.977 9.482 1.00 92.12 99 SER A C 1
ATOM 756 O O . SER A 1 99 ? -0.736 4.862 9.768 1.00 92.12 99 SER A O 1
ATOM 758 N N . ILE A 1 100 ? 0.957 6.142 9.058 1.00 92.94 100 ILE A N 1
ATOM 759 C CA . ILE A 1 100 ? 1.923 5.054 8.926 1.00 92.94 100 ILE A CA 1
ATOM 760 C C . ILE A 1 100 ? 2.980 5.197 10.007 1.00 92.94 100 ILE A C 1
ATOM 762 O O . ILE A 1 100 ? 3.612 6.240 10.148 1.00 92.94 100 ILE A O 1
ATOM 766 N N . VAL A 1 101 ? 3.216 4.109 10.725 1.00 89.75 101 VAL A N 1
ATOM 767 C CA . VAL A 1 101 ? 4.244 4.011 11.749 1.00 89.75 101 VAL A CA 1
ATOM 768 C C . VAL A 1 101 ? 5.376 3.141 11.220 1.00 89.75 101 VAL A C 1
ATOM 770 O O . VAL A 1 101 ? 5.193 1.957 10.926 1.00 89.75 101 VAL A O 1
ATOM 773 N N . VAL A 1 102 ? 6.554 3.745 11.107 1.00 82.81 102 VAL A N 1
ATOM 774 C CA . VAL A 1 102 ? 7.798 3.079 10.729 1.00 82.81 102 VAL A CA 1
ATOM 775 C C . VAL A 1 102 ? 8.630 2.902 11.991 1.00 82.81 102 VAL A C 1
ATOM 777 O O . VAL A 1 102 ? 8.862 3.857 12.730 1.00 82.81 102 VAL A O 1
ATOM 780 N N . ILE A 1 103 ? 9.044 1.665 12.251 1.00 78.94 103 ILE A N 1
ATOM 781 C CA . ILE A 1 103 ? 9.903 1.317 13.382 1.00 78.94 103 ILE A CA 1
ATOM 782 C C . ILE A 1 103 ? 11.310 1.129 12.824 1.00 78.94 103 ILE A C 1
ATOM 784 O O . ILE A 1 103 ? 11.540 0.244 11.999 1.00 78.94 103 ILE A O 1
ATOM 788 N N . THR A 1 104 ? 12.230 1.982 13.247 1.00 75.25 104 THR A N 1
ATOM 789 C CA . THR A 1 104 ? 13.634 1.994 12.833 1.00 75.25 104 THR A CA 1
ATOM 790 C C . THR A 1 104 ? 14.543 1.856 14.053 1.00 75.25 104 THR A C 1
ATOM 792 O O . THR A 1 104 ? 14.093 1.925 15.194 1.00 75.25 104 THR A O 1
ATOM 795 N N . ALA A 1 105 ? 15.842 1.638 13.828 1.00 76.62 105 ALA A N 1
ATOM 796 C CA . ALA A 1 105 ? 16.812 1.480 14.919 1.00 76.62 105 ALA A CA 1
ATOM 797 C C . ALA A 1 105 ? 16.959 2.746 15.789 1.00 76.62 105 ALA A C 1
ATOM 799 O O . ALA A 1 105 ? 17.390 2.666 16.932 1.00 76.62 105 ALA A O 1
ATOM 800 N N . ASP A 1 106 ? 16.608 3.910 15.242 1.00 78.69 106 ASP A N 1
ATOM 801 C CA . ASP A 1 106 ? 16.592 5.210 15.916 1.00 78.69 106 ASP A CA 1
ATOM 802 C C . ASP A 1 106 ? 15.219 5.563 16.523 1.00 78.69 106 ASP A C 1
ATOM 804 O O . ASP A 1 106 ? 15.027 6.684 16.996 1.00 78.69 106 ASP A O 1
ATOM 808 N N . GLY A 1 107 ? 14.269 4.620 16.526 1.00 78.88 107 GLY A N 1
ATOM 809 C CA . GLY A 1 107 ? 12.991 4.727 17.224 1.00 78.88 107 GLY A CA 1
ATOM 810 C C . GLY A 1 107 ? 11.762 4.624 16.320 1.00 78.88 107 GLY A C 1
ATOM 811 O O . GLY A 1 107 ? 11.774 4.030 15.244 1.00 78.88 107 GLY A O 1
ATOM 812 N N . ILE A 1 108 ? 10.650 5.185 16.797 1.00 83.62 108 ILE A N 1
ATOM 813 C CA . ILE A 1 108 ? 9.357 5.155 16.109 1.00 83.62 108 ILE A CA 1
ATOM 814 C C . ILE A 1 108 ? 9.150 6.478 15.376 1.00 83.62 108 ILE A C 1
ATOM 816 O O . ILE A 1 108 ? 9.206 7.546 15.983 1.00 83.62 108 ILE A O 1
ATOM 820 N N . ARG A 1 109 ? 8.853 6.408 14.077 1.00 85.75 109 ARG A N 1
ATOM 821 C CA . ARG A 1 109 ? 8.535 7.574 13.247 1.00 85.75 109 ARG A CA 1
ATOM 822 C C . ARG A 1 109 ? 7.156 7.442 12.635 1.00 85.75 109 ARG A C 1
ATOM 824 O O . ARG A 1 109 ? 6.787 6.381 12.136 1.00 85.75 109 ARG A O 1
ATOM 831 N N . TRP A 1 110 ? 6.401 8.532 12.663 1.00 91.00 110 TRP A N 1
ATOM 832 C CA . TRP A 1 110 ? 5.128 8.622 11.960 1.00 91.00 110 TRP A CA 1
ATOM 833 C C . TRP A 1 110 ? 5.349 9.281 10.607 1.00 91.00 110 TRP A C 1
ATOM 835 O O . TRP A 1 110 ? 6.147 10.207 10.472 1.00 91.00 110 TRP A O 1
ATOM 845 N N . SER A 1 111 ? 4.666 8.764 9.598 1.00 94.12 111 SER A N 1
ATOM 846 C CA . SER A 1 111 ? 4.728 9.260 8.236 1.00 94.12 111 SER A CA 1
ATOM 847 C C . SER A 1 111 ? 3.349 9.200 7.602 1.00 94.12 111 SER A C 1
ATOM 849 O O . SER A 1 111 ? 2.531 8.327 7.888 1.00 94.12 111 SER A O 1
ATOM 851 N N . THR A 1 112 ? 3.100 10.124 6.689 1.00 95.50 112 THR A N 1
ATOM 852 C CA . THR A 1 112 ? 1.924 10.100 5.817 1.00 95.50 112 THR A CA 1
ATOM 853 C C . THR A 1 112 ? 2.092 9.098 4.672 1.00 95.50 112 THR A C 1
ATOM 855 O O . THR A 1 112 ? 1.114 8.589 4.129 1.00 95.50 112 THR A O 1
ATOM 858 N N . THR A 1 113 ? 3.334 8.828 4.260 1.00 96.69 113 THR A N 1
ATOM 859 C CA . THR A 1 113 ? 3.650 7.970 3.111 1.00 96.69 113 THR A CA 1
ATOM 860 C C . THR A 1 113 ? 4.785 7.015 3.449 1.00 96.69 113 THR A C 1
ATOM 862 O O . THR A 1 113 ? 5.843 7.434 3.915 1.00 96.69 113 THR A O 1
ATOM 865 N N . TYR A 1 114 ? 4.589 5.733 3.163 1.00 96.88 114 TYR A N 1
ATOM 866 C CA . TYR A 1 114 ? 5.671 4.756 3.133 1.00 96.88 114 TYR A CA 1
ATOM 867 C C . TYR A 1 114 ? 6.260 4.674 1.729 1.00 96.88 114 TYR A C 1
ATOM 869 O O . TYR A 1 114 ? 5.503 4.699 0.759 1.00 96.88 114 TYR A O 1
ATOM 877 N N . GLN A 1 115 ? 7.578 4.533 1.622 1.00 96.38 115 GLN A N 1
ATOM 878 C CA . GLN A 1 115 ? 8.290 4.303 0.366 1.00 96.38 115 GLN A CA 1
ATOM 879 C C . GLN A 1 115 ? 9.024 2.969 0.472 1.00 96.38 115 GLN A C 1
ATOM 881 O O . GLN A 1 115 ? 9.774 2.766 1.424 1.00 96.38 115 GLN A O 1
ATOM 886 N N . SER A 1 116 ? 8.774 2.063 -0.472 1.00 96.31 116 SER A N 1
ATOM 887 C CA . SER A 1 116 ? 9.414 0.749 -0.472 1.00 96.31 116 SER A CA 1
ATOM 888 C C . SER A 1 116 ? 10.872 0.807 -0.919 1.00 96.31 116 SER A C 1
ATOM 890 O O . SER A 1 116 ? 11.304 1.756 -1.579 1.00 96.31 116 SER A O 1
ATOM 892 N N . LEU A 1 117 ? 11.601 -0.281 -0.683 1.00 95.19 117 LEU A N 1
ATOM 893 C CA . LEU A 1 117 ? 12.851 -0.537 -1.385 1.00 95.19 117 LEU A CA 1
ATOM 894 C C . LEU A 1 117 ? 12.616 -0.668 -2.895 1.00 95.19 117 LEU A C 1
ATOM 896 O O . LEU A 1 117 ? 11.513 -0.961 -3.375 1.00 95.19 117 LEU A O 1
ATOM 900 N N . VAL A 1 118 ? 13.703 -0.471 -3.637 1.00 94.94 118 VAL A N 1
ATOM 901 C CA . VAL A 1 118 ? 13.755 -0.583 -5.093 1.00 94.94 118 VAL A CA 1
ATOM 902 C C . VAL A 1 118 ? 14.754 -1.667 -5.458 1.00 94.94 118 VAL A C 1
ATOM 904 O O . VAL A 1 118 ? 15.941 -1.560 -5.149 1.00 94.94 118 VAL A O 1
ATOM 907 N N . PHE A 1 119 ? 14.277 -2.700 -6.146 1.00 92.50 119 PHE A N 1
ATOM 908 C CA . PHE A 1 119 ? 15.126 -3.759 -6.679 1.00 92.50 119 PHE A CA 1
ATOM 909 C C . PHE A 1 119 ? 15.585 -3.392 -8.088 1.00 92.50 119 PHE A C 1
ATOM 911 O O . PHE A 1 119 ? 14.796 -2.933 -8.917 1.00 92.50 119 PHE A O 1
ATOM 918 N N . TYR A 1 120 ? 16.881 -3.559 -8.343 1.00 91.38 120 TYR A N 1
ATOM 919 C CA . TYR A 1 120 ? 17.492 -3.136 -9.595 1.00 91.38 120 TYR A CA 1
ATOM 920 C C . TYR A 1 120 ? 17.068 -4.044 -10.753 1.00 91.38 120 TYR A C 1
ATOM 922 O O . TYR A 1 120 ? 17.296 -5.251 -10.721 1.00 91.38 120 TYR A O 1
ATOM 930 N N . HIS A 1 121 ? 16.484 -3.440 -11.788 1.00 90.06 121 HIS A N 1
ATOM 931 C CA . HIS A 1 121 ? 15.951 -4.106 -12.983 1.00 90.06 121 HIS A CA 1
ATOM 932 C C . HIS A 1 121 ? 14.966 -5.261 -12.746 1.00 90.06 121 HIS A C 1
ATOM 934 O O . HIS A 1 121 ? 14.886 -6.178 -13.568 1.00 90.06 121 HIS A O 1
ATOM 940 N N . ASP A 1 122 ? 14.179 -5.202 -11.674 1.00 91.94 122 ASP A N 1
ATOM 941 C CA . ASP A 1 122 ? 13.221 -6.253 -11.333 1.00 91.94 122 ASP A CA 1
ATOM 942 C C . ASP A 1 122 ? 11.771 -5.785 -11.539 1.00 91.94 122 ASP A C 1
ATOM 944 O O . ASP A 1 122 ? 11.263 -4.919 -10.828 1.00 91.94 122 ASP A O 1
ATOM 948 N N . ASP A 1 123 ? 11.085 -6.370 -12.524 1.00 91.06 123 ASP A N 1
ATOM 949 C CA . ASP A 1 123 ? 9.660 -6.127 -12.780 1.00 91.06 123 ASP A CA 1
ATOM 950 C C . ASP A 1 123 ? 8.729 -7.058 -11.985 1.00 91.06 123 ASP A C 1
ATOM 952 O O . ASP A 1 123 ? 7.503 -6.886 -12.033 1.00 91.06 123 ASP A O 1
ATOM 956 N N . LYS A 1 124 ? 9.301 -7.989 -11.207 1.00 94.31 124 LYS A N 1
ATOM 957 C CA . LYS A 1 124 ? 8.598 -8.858 -10.257 1.00 94.31 124 LYS A CA 1
ATOM 958 C C . LYS A 1 124 ? 9.199 -8.786 -8.844 1.00 94.31 124 LYS A C 1
ATOM 960 O O . LYS A 1 124 ? 9.509 -9.827 -8.249 1.00 94.31 124 LYS A O 1
ATOM 965 N N . PRO A 1 125 ? 9.352 -7.573 -8.282 1.00 95.38 125 PRO A N 1
ATOM 966 C CA . PRO A 1 125 ? 10.052 -7.372 -7.023 1.00 95.38 125 PRO A CA 1
ATOM 967 C C . PRO A 1 125 ? 9.347 -8.080 -5.863 1.00 95.38 125 PRO A C 1
ATOM 969 O O . PRO A 1 125 ? 8.115 -8.102 -5.766 1.00 95.38 125 PRO A O 1
ATOM 972 N N . LYS A 1 126 ? 10.158 -8.618 -4.950 1.00 96.62 126 LYS A N 1
ATOM 973 C CA . LYS A 1 126 ? 9.731 -9.258 -3.699 1.00 96.62 126 LYS A CA 1
ATOM 974 C C . LYS A 1 126 ? 10.188 -8.424 -2.506 1.00 96.62 126 LYS A C 1
ATOM 976 O O . LYS A 1 126 ? 11.212 -8.718 -1.897 1.00 96.62 126 LYS A O 1
ATOM 981 N N . TRP A 1 127 ? 9.422 -7.387 -2.188 1.00 96.44 127 TRP A N 1
ATOM 982 C CA . TRP A 1 127 ? 9.726 -6.452 -1.105 1.00 96.44 127 TRP A CA 1
ATOM 983 C C . TRP A 1 127 ? 9.782 -7.130 0.265 1.00 96.44 127 TRP A C 1
ATOM 985 O O . TRP A 1 127 ? 10.768 -6.986 0.978 1.00 96.44 127 TRP A O 1
ATOM 995 N N . ASN A 1 128 ? 8.758 -7.912 0.620 1.00 94.25 128 ASN A N 1
ATOM 996 C CA . ASN A 1 128 ? 8.585 -8.468 1.971 1.00 94.25 128 ASN A CA 1
ATOM 997 C C . ASN A 1 128 ? 8.709 -7.414 3.090 1.00 94.25 128 ASN A C 1
ATOM 999 O O . ASN A 1 128 ? 9.169 -7.702 4.194 1.00 94.25 128 ASN A O 1
ATOM 1003 N N . GLU A 1 129 ? 8.263 -6.194 2.810 1.00 92.94 129 GLU A N 1
ATOM 1004 C CA . GLU A 1 129 ? 8.350 -5.057 3.721 1.00 92.94 129 GLU A CA 1
ATOM 1005 C C . GLU A 1 129 ? 7.065 -4.949 4.538 1.00 92.94 129 GLU A C 1
ATOM 1007 O O . GLU A 1 129 ? 5.971 -5.067 3.989 1.00 92.94 129 GLU A O 1
ATOM 1012 N N . SER A 1 130 ? 7.174 -4.747 5.852 1.00 90.75 130 SER A N 1
ATOM 1013 C CA . SER A 1 130 ? 6.009 -4.627 6.737 1.00 90.75 130 SER A CA 1
ATOM 1014 C C . SER A 1 130 ? 5.894 -3.225 7.305 1.00 90.75 130 SER A C 1
ATOM 1016 O O . SER A 1 130 ? 6.855 -2.691 7.850 1.00 90.75 130 SER A O 1
ATOM 1018 N N . ILE A 1 131 ? 4.691 -2.669 7.219 1.00 91.25 131 ILE A N 1
ATOM 1019 C CA . ILE A 1 131 ? 4.338 -1.378 7.799 1.00 91.25 131 ILE A CA 1
ATOM 1020 C C . ILE A 1 131 ? 3.235 -1.560 8.829 1.00 91.25 131 ILE A C 1
ATOM 1022 O O . ILE A 1 131 ? 2.376 -2.438 8.694 1.00 91.25 131 ILE A O 1
ATOM 1026 N N . LYS A 1 132 ? 3.239 -0.697 9.842 1.00 91.50 132 LYS A N 1
ATOM 1027 C CA . LYS A 1 132 ? 2.117 -0.560 10.760 1.00 91.50 132 LYS A CA 1
ATOM 1028 C C . LYS A 1 132 ? 1.288 0.643 10.332 1.00 91.50 132 LYS A C 1
ATOM 1030 O O . LYS A 1 132 ? 1.814 1.743 10.197 1.00 91.50 132 LYS A O 1
ATOM 1035 N N . VAL A 1 133 ? 0.001 0.428 10.116 1.00 90.75 133 VAL A N 1
ATOM 1036 C CA . VAL A 1 133 ? -0.981 1.472 9.842 1.00 90.75 133 VAL A CA 1
ATOM 1037 C C . VAL A 1 133 ? -1.761 1.717 11.122 1.00 90.75 133 VAL A C 1
ATOM 1039 O O . VAL A 1 133 ? -2.382 0.798 11.650 1.00 90.75 133 VAL A O 1
ATOM 1042 N N . GLN A 1 134 ? -1.714 2.944 11.622 1.00 87.19 134 GLN A N 1
ATOM 1043 C CA . GLN A 1 134 ? -2.501 3.375 12.766 1.00 87.19 134 GLN A CA 1
ATOM 1044 C C . GLN A 1 134 ? -3.748 4.085 12.248 1.00 87.19 134 GLN A C 1
ATOM 1046 O O . GLN A 1 134 ? -3.653 5.142 11.624 1.00 87.19 134 GLN A O 1
ATOM 1051 N N . ILE A 1 135 ? -4.915 3.489 12.482 1.00 81.19 135 ILE A N 1
ATOM 1052 C CA . ILE A 1 135 ? -6.189 4.063 12.052 1.00 81.19 135 ILE A CA 1
ATOM 1053 C C . ILE A 1 135 ? -6.662 5.062 13.123 1.00 81.19 135 ILE A C 1
ATOM 1055 O O . ILE A 1 135 ? -6.902 4.643 14.259 1.00 81.19 135 ILE A O 1
ATOM 1059 N N . PRO A 1 136 ? -6.807 6.363 12.801 1.00 75.88 136 PRO A N 1
ATOM 1060 C CA . PRO A 1 136 ? -7.302 7.352 13.757 1.00 75.88 136 PRO A CA 1
ATOM 1061 C C . PRO A 1 136 ? -8.733 7.035 14.210 1.00 75.88 136 PRO A C 1
ATOM 1063 O O . PRO A 1 136 ? -9.540 6.548 13.425 1.00 75.88 136 PRO A O 1
ATOM 1066 N N . GLU A 1 137 ? -9.081 7.360 15.455 1.00 70.44 137 GLU A N 1
ATOM 1067 C CA . GLU A 1 137 ? -10.416 7.072 16.011 1.00 70.44 137 GLU A CA 1
ATOM 1068 C C . GLU A 1 137 ? -11.539 7.892 15.350 1.00 70.44 137 GLU A C 1
ATOM 1070 O O . GLU A 1 137 ? -12.662 7.410 15.220 1.00 70.44 137 GLU A O 1
ATOM 1075 N N . ASN A 1 138 ? -11.225 9.110 14.892 1.00 71.31 138 ASN A N 1
ATOM 1076 C CA . ASN A 1 138 ? -12.177 10.080 14.329 1.00 71.31 138 ASN A CA 1
ATOM 1077 C C . ASN A 1 138 ? -12.163 10.127 12.790 1.00 71.31 138 ASN A C 1
ATOM 1079 O O . ASN A 1 138 ? -12.332 11.196 12.195 1.00 71.31 138 ASN A O 1
ATOM 1083 N N . ILE A 1 139 ? -11.890 8.997 12.140 1.00 71.69 139 ILE A N 1
ATOM 1084 C CA . ILE A 1 139 ? -11.810 8.917 10.680 1.00 71.69 139 ILE A CA 1
ATOM 1085 C C . ILE A 1 139 ? -13.138 8.496 10.046 1.00 71.69 139 ILE A C 1
ATOM 1087 O O . ILE A 1 139 ? -14.004 7.920 10.705 1.00 71.69 139 ILE A O 1
ATOM 1091 N N . ASP A 1 140 ? -13.298 8.793 8.754 1.00 73.44 140 ASP A N 1
ATOM 1092 C CA . ASP A 1 140 ? -14.379 8.220 7.957 1.00 73.44 140 ASP A CA 1
ATOM 1093 C C . ASP A 1 140 ? -14.328 6.687 8.029 1.00 73.44 140 ASP A C 1
ATOM 1095 O O . ASP A 1 140 ? -13.259 6.079 7.965 1.00 73.44 140 ASP A O 1
ATOM 1099 N N . GLN A 1 141 ? -15.490 6.052 8.150 1.00 78.38 141 GLN A N 1
ATOM 1100 C CA . GLN A 1 141 ? -15.593 4.595 8.248 1.00 78.38 141 GLN A CA 1
ATOM 1101 C C . GLN A 1 141 ? -15.244 3.875 6.933 1.00 78.38 141 GLN A C 1
ATOM 1103 O O . GLN A 1 141 ? -15.252 2.644 6.892 1.00 78.38 141 GLN A O 1
ATOM 1108 N N . ASN A 1 142 ? -14.912 4.629 5.880 1.00 86.62 142 ASN A N 1
ATOM 1109 C CA . ASN A 1 142 ? -14.451 4.148 4.589 1.00 86.62 142 ASN A CA 1
ATOM 1110 C C . ASN A 1 142 ? -13.028 4.639 4.303 1.00 86.62 142 ASN A C 1
ATOM 1112 O O . ASN A 1 142 ? -12.818 5.714 3.737 1.00 86.62 142 ASN A O 1
ATOM 1116 N N . ILE A 1 143 ? -12.048 3.808 4.657 1.00 90.62 143 ILE A N 1
ATOM 1117 C CA . ILE A 1 143 ? -10.626 4.080 4.420 1.00 90.62 143 ILE A CA 1
ATOM 1118 C C . ILE A 1 143 ? -10.000 3.055 3.487 1.00 90.62 143 ILE A C 1
ATOM 1120 O O . ILE A 1 143 ? -10.258 1.846 3.553 1.00 90.62 143 ILE A O 1
ATOM 1124 N N . HIS A 1 144 ? -9.105 3.546 2.640 1.00 94.56 144 HIS A N 1
ATOM 1125 C CA . HIS A 1 144 ? -8.365 2.764 1.664 1.00 94.56 144 HIS A CA 1
ATOM 1126 C C . HIS A 1 144 ? -6.876 2.862 1.934 1.00 94.56 144 HIS A C 1
ATOM 1128 O O . HIS A 1 144 ? -6.332 3.935 2.192 1.00 94.56 144 HIS A O 1
ATOM 1134 N N . LEU A 1 145 ? -6.188 1.740 1.766 1.00 96.44 145 LEU A N 1
ATOM 1135 C CA . LEU A 1 145 ? -4.765 1.768 1.499 1.00 96.44 145 LEU A CA 1
ATOM 1136 C C . LEU A 1 145 ? -4.579 2.003 0.003 1.00 96.44 145 LEU A C 1
ATOM 1138 O O . LEU A 1 145 ? -5.061 1.222 -0.819 1.00 96.44 145 LEU A O 1
ATOM 1142 N N . ARG A 1 146 ? -3.887 3.081 -0.348 1.00 97.94 146 ARG A N 1
ATOM 1143 C CA . ARG A 1 146 ? -3.561 3.448 -1.722 1.00 97.94 146 ARG A CA 1
ATOM 1144 C C . ARG A 1 146 ? -2.078 3.222 -1.972 1.00 97.94 146 ARG A C 1
ATOM 1146 O O . ARG A 1 146 ? -1.242 3.828 -1.303 1.00 97.94 146 ARG A O 1
ATOM 1153 N N . MET A 1 147 ? -1.769 2.415 -2.979 1.00 98.31 147 MET A N 1
ATOM 1154 C CA . MET A 1 147 ? -0.418 2.087 -3.420 1.00 98.31 147 MET A CA 1
ATOM 1155 C C . MET A 1 147 ? -0.195 2.643 -4.819 1.00 98.31 147 MET A C 1
ATOM 1157 O O . MET A 1 147 ? -0.882 2.266 -5.764 1.00 98.31 147 MET A O 1
ATOM 1161 N N . THR A 1 148 ? 0.776 3.533 -4.963 1.00 97.75 148 THR A N 1
ATOM 1162 C CA . THR A 1 148 ? 1.175 4.075 -6.266 1.00 97.75 148 THR A CA 1
ATOM 1163 C C . THR A 1 148 ? 2.547 3.550 -6.649 1.00 97.75 148 THR A C 1
ATOM 1165 O O . THR A 1 148 ? 3.410 3.400 -5.786 1.00 97.75 148 THR A O 1
ATOM 1168 N N . PHE A 1 149 ? 2.745 3.262 -7.932 1.00 96.31 149 PHE A N 1
ATOM 1169 C CA . PHE A 1 149 ? 3.986 2.686 -8.443 1.00 96.31 149 PHE A CA 1
ATOM 1170 C C . PHE A 1 149 ? 4.753 3.731 -9.247 1.00 96.31 149 PHE A C 1
ATOM 1172 O O . PHE A 1 149 ? 4.196 4.356 -10.154 1.00 96.31 149 PHE A O 1
ATOM 1179 N N . HIS A 1 150 ? 6.029 3.906 -8.915 1.00 94.12 150 HIS A N 1
ATOM 1180 C CA . HIS A 1 150 ? 6.907 4.923 -9.491 1.00 94.12 150 HIS A CA 1
ATOM 1181 C C . HIS A 1 150 ? 8.167 4.275 -10.055 1.00 94.12 150 HIS A C 1
ATOM 1183 O O . HIS A 1 150 ? 8.714 3.346 -9.465 1.00 94.12 150 HIS A O 1
ATOM 1189 N N . HIS A 1 151 ? 8.638 4.779 -11.194 1.00 91.62 151 HIS A N 1
ATOM 1190 C CA . HIS A 1 151 ? 9.928 4.375 -11.748 1.00 91.62 151 HIS A CA 1
ATOM 1191 C C . HIS A 1 151 ? 11.047 5.228 -11.149 1.00 91.62 151 HIS A C 1
ATOM 1193 O O . HIS A 1 151 ? 11.033 6.456 -11.284 1.00 91.62 151 HIS A O 1
ATOM 1199 N N . LYS A 1 152 ? 12.037 4.583 -10.535 1.00 88.38 152 LYS A N 1
ATOM 1200 C CA . LYS A 1 152 ? 13.205 5.235 -9.941 1.00 88.38 152 LYS A CA 1
ATOM 1201 C C . LYS A 1 152 ? 14.419 5.100 -10.840 1.00 88.38 152 LYS A C 1
ATOM 1203 O O . LYS A 1 152 ? 14.989 4.032 -11.004 1.00 88.38 152 LYS A O 1
ATOM 1208 N N . LYS A 1 153 ? 14.873 6.218 -11.391 1.00 79.12 153 LYS A N 1
ATOM 1209 C CA . LYS A 1 153 ? 16.092 6.218 -12.198 1.00 79.12 153 LYS A CA 1
ATOM 1210 C C . LYS A 1 153 ? 17.310 6.076 -11.298 1.00 79.12 153 LYS A C 1
ATOM 1212 O O . LYS A 1 153 ? 17.415 6.755 -10.286 1.00 79.12 153 LYS A O 1
ATOM 1217 N N . THR A 1 154 ? 18.285 5.302 -11.750 1.00 69.56 154 THR A N 1
ATOM 1218 C CA . THR A 1 154 ? 19.589 5.128 -11.090 1.00 69.56 154 THR A CA 1
ATOM 1219 C C . THR A 1 154 ? 20.508 6.361 -11.214 1.00 69.56 154 THR A C 1
ATOM 1221 O O . THR A 1 154 ? 21.647 6.321 -10.774 1.00 69.56 154 THR A O 1
ATOM 1224 N N . SER A 1 155 ? 20.063 7.448 -11.860 1.00 66.31 155 SER A N 1
ATOM 1225 C CA . SER A 1 155 ? 20.875 8.638 -12.154 1.00 66.31 155 SER A CA 1
ATOM 1226 C C . SER A 1 155 ? 20.265 9.898 -11.535 1.00 66.31 155 SER A C 1
ATOM 1228 O O . SER A 1 155 ? 19.143 10.261 -11.891 1.00 66.31 155 SER A O 1
ATOM 1230 N N . ASP A 1 156 ? 21.064 10.604 -10.725 1.00 57.06 156 ASP A N 1
ATOM 1231 C CA . ASP A 1 156 ? 20.779 11.868 -10.006 1.00 57.06 156 ASP A CA 1
ATOM 1232 C C . ASP A 1 156 ? 20.487 13.096 -10.888 1.00 57.06 156 ASP A C 1
ATOM 1234 O O . ASP A 1 156 ? 20.546 14.244 -10.442 1.00 57.06 156 ASP A O 1
ATOM 1238 N N . LYS A 1 157 ? 20.181 12.919 -12.177 1.00 58.59 157 LYS A N 1
ATOM 1239 C CA . LYS A 1 157 ? 19.818 14.068 -13.009 1.00 58.59 157 LYS A CA 1
ATOM 1240 C C . LYS A 1 157 ? 18.496 14.635 -12.498 1.00 58.59 157 LYS A C 1
ATOM 1242 O O . LYS A 1 157 ? 17.483 13.945 -12.560 1.00 58.59 157 LYS A O 1
ATOM 1247 N N . THR A 1 158 ? 18.536 15.911 -12.111 1.00 56.09 158 THR A N 1
ATOM 1248 C CA . THR A 1 158 ? 17.493 16.859 -11.648 1.00 56.09 158 THR A CA 1
ATOM 1249 C C . THR A 1 158 ? 16.204 16.947 -12.480 1.00 56.09 158 THR A C 1
ATOM 1251 O O . THR A 1 158 ? 15.419 17.882 -12.337 1.00 56.09 158 THR A O 1
ATOM 1254 N N . LYS A 1 159 ? 15.939 15.989 -13.371 1.00 66.56 159 LYS A N 1
ATOM 1255 C CA . LYS A 1 159 ? 14.651 15.858 -14.037 1.00 66.56 159 LYS A CA 1
ATOM 1256 C C . LYS A 1 159 ? 13.599 15.532 -12.987 1.00 66.56 159 LYS A C 1
ATOM 1258 O O . LYS A 1 159 ? 13.716 14.529 -12.290 1.00 66.56 159 LYS A O 1
ATOM 1263 N N . GLN A 1 160 ? 12.568 16.368 -12.953 1.00 69.56 160 GLN A N 1
ATOM 1264 C CA . GLN A 1 160 ? 11.360 16.167 -12.168 1.00 69.56 160 GLN A CA 1
ATOM 1265 C C . GLN A 1 160 ? 10.897 14.707 -12.259 1.00 69.56 160 GLN A C 1
ATOM 1267 O O . GLN A 1 160 ? 10.844 14.122 -13.351 1.00 69.56 160 GLN A O 1
ATOM 1272 N N . GLU A 1 161 ? 10.627 14.112 -11.097 1.00 75.25 161 GLU A N 1
ATOM 1273 C CA . GLU A 1 161 ? 10.094 12.759 -11.006 1.00 75.25 161 GLU A CA 1
ATOM 1274 C C . GLU A 1 161 ? 8.790 12.693 -11.811 1.00 75.25 161 GLU A C 1
ATOM 1276 O O . GLU A 1 161 ? 7.926 13.565 -11.698 1.00 75.25 161 GLU A O 1
ATOM 1281 N N . LYS A 1 162 ? 8.670 11.684 -12.678 1.00 84.50 162 LYS A N 1
ATOM 1282 C CA . LYS A 1 162 ? 7.406 11.442 -13.375 1.00 84.50 162 LYS A CA 1
ATOM 1283 C C . LYS A 1 162 ? 6.373 10.991 -12.345 1.00 84.50 162 LYS A C 1
ATOM 1285 O O . LYS A 1 162 ? 6.727 10.304 -11.394 1.00 84.50 162 LYS A O 1
ATOM 1290 N N . GLY A 1 163 ? 5.107 11.337 -12.561 1.00 90.50 163 GLY A N 1
ATOM 1291 C CA . GLY A 1 163 ? 4.013 10.803 -11.752 1.00 90.50 163 GLY A CA 1
ATOM 1292 C C . GLY A 1 163 ? 3.946 9.266 -11.782 1.00 90.50 163 GLY A C 1
ATOM 1293 O O . GLY A 1 163 ? 4.651 8.623 -12.572 1.00 90.50 163 GLY A O 1
ATOM 1294 N N . PRO A 1 164 ? 3.087 8.666 -10.942 1.00 94.75 164 PRO A N 1
ATOM 1295 C CA . PRO A 1 164 ? 2.964 7.219 -10.876 1.00 94.75 164 PRO A CA 1
ATOM 1296 C C . PRO A 1 164 ? 2.502 6.645 -12.216 1.00 94.75 164 PRO A C 1
ATOM 1298 O O . PRO A 1 164 ? 1.627 7.207 -12.872 1.00 94.75 164 PRO A O 1
ATOM 1301 N N . PHE A 1 165 ? 3.062 5.502 -12.604 1.00 93.25 165 PHE A N 1
ATOM 1302 C CA . PHE A 1 165 ? 2.659 4.799 -13.827 1.00 93.25 165 PHE A CA 1
ATOM 1303 C C . PHE A 1 165 ? 1.532 3.786 -13.576 1.00 93.25 165 PHE A C 1
ATOM 1305 O O . PHE A 1 165 ? 0.854 3.355 -14.512 1.00 93.25 165 PHE A O 1
ATOM 1312 N N . ALA A 1 166 ? 1.323 3.401 -12.316 1.00 95.00 166 ALA A N 1
ATOM 1313 C CA . ALA A 1 166 ? 0.264 2.492 -11.911 1.00 95.00 166 ALA A CA 1
ATOM 1314 C C . ALA A 1 166 ? -0.250 2.797 -10.496 1.00 95.00 166 ALA A C 1
ATOM 1316 O O . ALA A 1 166 ? 0.393 3.493 -9.703 1.00 95.00 166 ALA A O 1
ATOM 1317 N N . LEU A 1 167 ? -1.412 2.230 -10.185 1.00 96.56 167 LEU A N 1
ATOM 1318 C CA . LEU A 1 167 ? -2.138 2.364 -8.930 1.00 96.56 167 LEU A CA 1
ATOM 1319 C C . LEU A 1 167 ? -2.708 1.002 -8.517 1.00 96.56 167 LEU A C 1
ATOM 1321 O O . LEU A 1 167 ? -3.220 0.256 -9.341 1.00 96.56 167 LEU A O 1
ATOM 1325 N N . SER A 1 168 ? -2.682 0.702 -7.229 1.00 97.94 168 SER A N 1
ATOM 1326 C CA . SER A 1 168 ? -3.446 -0.372 -6.598 1.00 97.94 168 SER A CA 1
ATOM 1327 C C . SER A 1 168 ? -4.064 0.193 -5.328 1.00 97.94 168 SER A C 1
ATOM 1329 O O . SER A 1 168 ? -3.511 1.105 -4.716 1.00 97.94 168 SER A O 1
ATOM 1331 N N . PHE A 1 169 ? -5.198 -0.342 -4.902 1.00 97.50 169 PHE A N 1
ATOM 1332 C CA . PHE A 1 169 ? -5.784 0.039 -3.625 1.00 97.50 169 PHE A CA 1
ATOM 1333 C C . PHE A 1 169 ? -6.541 -1.127 -3.004 1.00 97.50 169 PHE A 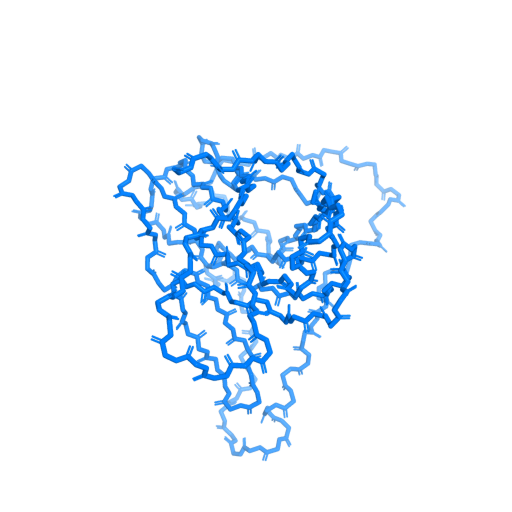C 1
ATOM 1335 O O . PHE A 1 169 ? -6.896 -2.084 -3.693 1.00 97.50 169 PHE A O 1
ATOM 1342 N N . VAL A 1 170 ? -6.785 -1.038 -1.703 1.00 96.25 170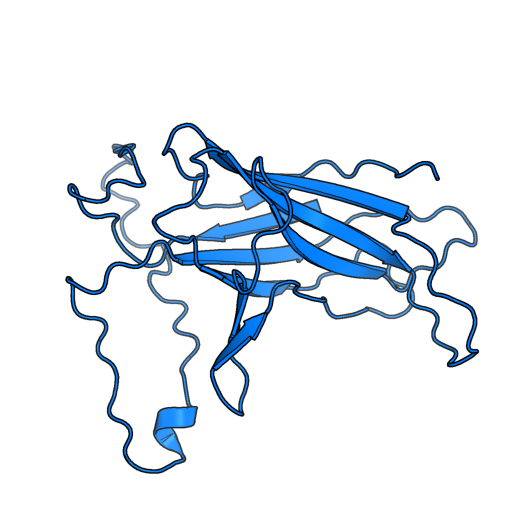 VAL A N 1
ATOM 1343 C CA . VAL A 1 170 ? -7.648 -1.965 -0.975 1.00 96.25 170 VAL A CA 1
ATOM 1344 C C . VAL A 1 170 ? -8.404 -1.210 0.112 1.00 96.25 170 VAL A C 1
ATOM 1346 O O . VAL A 1 170 ? -7.851 -0.309 0.740 1.00 96.25 170 VAL A O 1
ATOM 1349 N N . ARG A 1 171 ? -9.675 -1.554 0.324 1.00 93.06 171 ARG A N 1
ATOM 1350 C CA . ARG A 1 171 ? -10.454 -1.053 1.463 1.00 93.06 171 ARG A CA 1
ATOM 1351 C C . ARG A 1 171 ? -9.938 -1.713 2.726 1.00 93.06 171 ARG A C 1
ATOM 1353 O O . ARG A 1 171 ? -9.953 -2.936 2.807 1.00 93.06 171 ARG A O 1
ATOM 1360 N N . ILE A 1 172 ? -9.466 -0.912 3.673 1.00 89.31 172 ILE A N 1
ATOM 1361 C CA . ILE A 1 172 ? -9.029 -1.411 4.979 1.00 89.31 172 ILE A CA 1
ATOM 1362 C C . ILE A 1 172 ? -10.130 -1.276 6.033 1.00 89.31 172 ILE A C 1
ATOM 1364 O O . ILE A 1 172 ? -10.129 -2.060 6.977 1.00 89.31 172 ILE A O 1
ATOM 1368 N N . MET A 1 173 ? -11.093 -0.369 5.831 1.00 87.19 173 MET A N 1
ATOM 1369 C CA . MET A 1 173 ? -12.346 -0.292 6.585 1.00 87.19 173 MET A CA 1
ATOM 1370 C C . MET A 1 173 ? -13.494 0.102 5.648 1.00 87.19 173 MET A C 1
ATOM 1372 O O . MET A 1 173 ? -13.301 0.962 4.787 1.00 87.19 173 MET A O 1
ATOM 1376 N N . GLU A 1 174 ? -14.652 -0.529 5.816 1.00 84.44 174 GLU A N 1
ATOM 1377 C CA . GLU A 1 174 ? -15.913 -0.186 5.147 1.00 84.44 174 GLU A CA 1
ATOM 1378 C C . GLU A 1 174 ? -17.063 -0.345 6.147 1.00 84.44 174 GLU A C 1
ATOM 1380 O O . GLU A 1 174 ? -17.200 -1.408 6.754 1.00 84.44 174 GLU A O 1
ATOM 1385 N N . ASP A 1 175 ? -17.850 0.710 6.372 1.00 81.06 175 ASP A N 1
ATOM 1386 C CA . ASP A 1 175 ? -18.955 0.736 7.348 1.00 81.06 175 ASP A CA 1
ATOM 1387 C C . ASP A 1 175 ? -18.574 0.159 8.728 1.00 81.06 175 ASP A C 1
ATOM 1389 O O . ASP A 1 175 ? -19.273 -0.689 9.299 1.00 81.06 175 ASP A O 1
ATOM 1393 N N . ALA A 1 176 ? -17.423 0.595 9.255 1.00 75.50 176 ALA A N 1
ATOM 1394 C CA . ALA A 1 176 ? -16.837 0.124 10.514 1.00 75.50 176 ALA A CA 1
ATOM 1395 C C . ALA A 1 176 ? -16.389 -1.355 10.491 1.00 75.50 176 ALA A C 1
ATOM 1397 O O . ALA A 1 176 ? -16.103 -1.947 11.528 1.00 75.50 176 ALA A O 1
ATOM 1398 N N . THR A 1 177 ? -16.300 -1.990 9.326 1.00 80.12 177 THR A N 1
ATOM 1399 C CA . THR A 1 177 ? -15.797 -3.361 9.178 1.00 80.12 177 THR A CA 1
ATOM 1400 C C . THR A 1 177 ? -14.380 -3.326 8.630 1.00 80.12 177 THR A C 1
ATOM 1402 O O . THR A 1 177 ? -14.160 -2.827 7.529 1.00 80.12 177 THR A O 1
ATOM 1405 N N . LEU A 1 178 ? -13.407 -3.865 9.372 1.00 83.06 178 LEU A N 1
ATOM 1406 C CA . LEU A 1 178 ? -12.039 -3.988 8.864 1.00 83.06 178 LEU A CA 1
ATOM 1407 C C . LEU A 1 178 ? -11.926 -5.066 7.790 1.00 83.06 178 LEU A C 1
ATOM 1409 O O . LEU A 1 178 ? -12.618 -6.087 7.809 1.00 83.06 178 LEU A O 1
ATOM 1413 N N . ILE A 1 179 ? -10.948 -4.874 6.914 1.00 89.56 179 ILE A N 1
ATOM 1414 C CA . ILE A 1 179 ? -10.444 -5.925 6.038 1.00 89.56 179 ILE A CA 1
ATOM 1415 C C . ILE A 1 179 ? -10.056 -7.184 6.836 1.00 89.56 179 ILE A C 1
ATOM 1417 O O . ILE A 1 179 ? -9.549 -7.116 7.957 1.00 89.56 179 ILE A O 1
ATOM 1421 N N . ARG A 1 180 ? -10.286 -8.358 6.239 1.00 88.06 180 ARG A N 1
ATOM 1422 C CA . ARG A 1 180 ? -9.928 -9.652 6.835 1.00 88.06 180 ARG A CA 1
ATOM 1423 C C . ARG A 1 180 ? -8.412 -9.848 6.895 1.00 88.06 180 ARG A C 1
ATOM 1425 O O . ARG A 1 180 ? -7.695 -9.466 5.970 1.00 88.06 180 ARG A O 1
ATOM 1432 N N . ASP A 1 181 ? -7.945 -10.519 7.943 1.00 87.62 181 ASP A N 1
ATOM 1433 C CA . ASP A 1 181 ? -6.557 -10.979 8.018 1.00 87.62 181 ASP A CA 1
ATOM 1434 C C . ASP A 1 181 ? -6.280 -12.011 6.916 1.00 87.62 181 ASP A C 1
ATOM 1436 O O . ASP A 1 181 ? -7.155 -12.796 6.544 1.00 87.62 181 ASP A O 1
ATOM 1440 N N . GLY A 1 182 ? -5.048 -12.035 6.412 1.00 90.44 182 GLY A N 1
ATOM 1441 C CA . GLY A 1 182 ? -4.607 -12.997 5.405 1.00 90.44 182 GLY A CA 1
ATOM 1442 C C . GLY A 1 182 ? -3.993 -12.354 4.170 1.00 90.44 182 GLY A C 1
ATOM 1443 O O . GLY A 1 182 ? -3.564 -11.200 4.190 1.00 90.44 182 GLY A O 1
ATOM 1444 N N . LEU A 1 183 ? -3.890 -13.150 3.106 1.00 94.94 183 LEU A N 1
ATOM 1445 C CA . LEU A 1 183 ? -3.335 -12.733 1.821 1.00 94.94 183 LEU A CA 1
ATOM 1446 C C . LEU A 1 183 ? -4.405 -12.052 0.973 1.00 94.94 183 LEU A C 1
ATOM 1448 O O . LEU A 1 183 ? -5.527 -12.543 0.871 1.00 94.94 183 LEU A O 1
ATOM 1452 N N . HIS A 1 184 ? -4.020 -10.957 0.325 1.00 96.19 184 HIS A N 1
ATOM 1453 C CA . HIS A 1 184 ? -4.872 -10.214 -0.593 1.00 96.19 184 HIS A CA 1
ATOM 1454 C C . HIS A 1 184 ? -4.146 -10.020 -1.918 1.00 96.19 184 HIS A C 1
ATOM 1456 O O . HIS A 1 184 ? -3.057 -9.438 -1.973 1.00 96.19 184 HIS A O 1
ATOM 1462 N N . GLU A 1 185 ? -4.763 -10.507 -2.990 1.00 97.19 185 GLU A N 1
ATOM 1463 C CA . GLU A 1 185 ? -4.325 -10.262 -4.358 1.00 97.19 185 GLU A CA 1
ATOM 1464 C C . GLU A 1 185 ? -5.075 -9.060 -4.915 1.00 97.19 185 GLU A C 1
ATOM 1466 O O . GLU A 1 185 ? -6.299 -9.046 -5.018 1.00 97.19 185 GLU A O 1
ATOM 1471 N N . LEU A 1 186 ? -4.320 -8.022 -5.246 1.00 97.50 186 LEU A N 1
ATOM 1472 C CA . LEU A 1 186 ? -4.848 -6.738 -5.664 1.00 97.50 186 LEU A CA 1
ATOM 1473 C C . LEU A 1 186 ? -4.555 -6.492 -7.137 1.00 97.50 186 LEU A C 1
ATOM 1475 O O . LEU A 1 186 ? -3.443 -6.744 -7.628 1.00 97.50 186 LEU A O 1
ATOM 1479 N N . LEU A 1 187 ? -5.562 -5.944 -7.811 1.00 96.38 187 LEU A N 1
ATOM 1480 C CA . LEU A 1 187 ? -5.452 -5.468 -9.180 1.00 96.38 187 LEU A CA 1
ATOM 1481 C C . LEU A 1 187 ? -4.519 -4.262 -9.247 1.00 96.38 187 LEU A C 1
ATOM 1483 O O . LEU A 1 187 ? -4.528 -3.390 -8.378 1.00 96.38 187 LEU A O 1
ATOM 1487 N N . ILE A 1 188 ? -3.733 -4.216 -10.317 1.00 95.50 188 ILE A N 1
ATOM 1488 C CA . ILE A 1 188 ? -2.879 -3.080 -10.633 1.00 95.50 188 ILE A CA 1
ATOM 1489 C C . ILE A 1 188 ? -3.486 -2.376 -11.838 1.00 95.50 188 ILE A C 1
ATOM 1491 O O . ILE A 1 188 ? -3.569 -2.933 -12.931 1.00 95.50 188 ILE A O 1
ATOM 1495 N N . TYR A 1 189 ? -3.910 -1.141 -11.623 1.00 94.81 189 TYR A N 1
ATOM 1496 C CA . TYR A 1 189 ? -4.478 -0.274 -12.636 1.00 94.81 189 TYR A CA 1
ATOM 1497 C C . TYR A 1 189 ? -3.373 0.574 -13.249 1.00 94.81 189 TYR A C 1
ATOM 1499 O O . TYR A 1 189 ? -2.600 1.219 -12.539 1.00 94.81 189 TYR A O 1
ATOM 1507 N N . LYS A 1 190 ? -3.307 0.602 -14.578 1.00 92.31 190 LYS A N 1
ATOM 1508 C CA . LYS A 1 190 ? -2.421 1.518 -15.293 1.00 92.31 190 LYS A CA 1
ATOM 1509 C C . LYS A 1 190 ? -2.938 2.946 -15.134 1.00 92.31 190 LYS 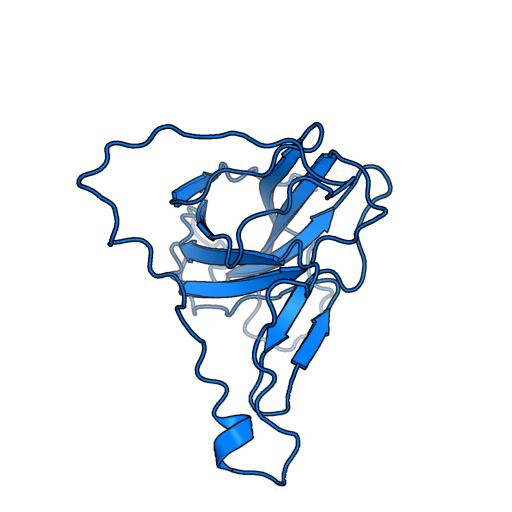A C 1
ATOM 1511 O O . LYS A 1 190 ? -4.112 3.204 -15.389 1.00 92.31 190 LYS A O 1
ATOM 1516 N N . VAL A 1 191 ? -2.059 3.868 -14.756 1.00 90.69 191 VAL A N 1
ATOM 1517 C CA . VAL A 1 191 ? -2.382 5.297 -14.720 1.00 90.69 191 VAL A CA 1
ATOM 1518 C C . VAL A 1 191 ? -2.089 5.876 -16.100 1.00 90.69 191 VAL A C 1
ATOM 1520 O O . VAL A 1 191 ? -1.006 5.679 -16.655 1.00 90.69 191 VAL A O 1
ATOM 1523 N N . ILE A 1 192 ? -3.078 6.554 -16.674 1.00 81.12 192 ILE A N 1
ATOM 1524 C CA . ILE A 1 192 ? -2.944 7.289 -17.930 1.00 81.12 192 ILE A CA 1
ATOM 1525 C C . ILE A 1 192 ? -2.890 8.764 -17.536 1.00 81.12 192 ILE A C 1
ATOM 1527 O O . ILE A 1 192 ? -3.859 9.275 -16.979 1.00 81.12 192 ILE A O 1
ATOM 1531 N N . VAL A 1 193 ? -1.731 9.389 -17.749 1.00 61.06 193 VAL A N 1
ATOM 1532 C CA . VAL A 1 193 ? -1.479 10.821 -17.516 1.00 61.06 193 VAL A CA 1
ATOM 1533 C C . VAL A 1 193 ? -1.373 11.520 -18.857 1.00 61.06 193 VAL A C 1
ATOM 1535 O O . VAL A 1 193 ? -0.695 10.943 -19.740 1.00 61.06 193 VAL A O 1
#